Protein 4AQR (pdb70)

Sequence (343 aa):
QLTDDQISEFKEAFSLFDKDGDGCITTKELGTVMRSLGQNPTEAELQDMINEVDADGNGTIDFPEFLNLMARKMKDTDSEEELKEAFRVFDKDQNGFISAAELRHVMTNLGEKLTDEEVDEMIREADVDGDGQINYEEFVKVMMADQLTDDQISEFKEAFSLFDKDGDGCITTKELGTVMRSLGQNPTEAELQDMINEVDADGNGTIDFPEFLNLMARDSEEELKEAFRVFDKDQNGFISAAELRHVMTNLGEKLTDEEVDEMIREADVDGDGQINYEEFVKVMMASSIERLQQWRKAALVLNASRRFRYTLDLKKEQETREMRQKIRSHAHALLAANRFMDM

InterPro domains:
  IPR002048 EF-hand domain [PF13499] (12-73)
  IPR002048 EF-hand domain [PF13499] (83-147)
  IPR002048 EF-hand domain [PS50222] (8-43)
  IPR002048 EF-hand domain [PS50222] (44-79)
  IPR002048 EF-hand domain [PS50222] (81-116)
  IPR002048 EF-hand domain [PS50222] (117-149)
  IPR002048 EF-hand domain [SM00054] (12-40)
  IPR002048 EF-hand domain [SM00054] (48-76)
  IPR002048 EF-hand domain [SM00054] (85-113)
  IPR002048 EF-hand domain [SM00054] (121-149)
  IPR002048 EF-hand domain [cd00051] (12-74)
  IPR002048 EF-hand domain [cd00051] (85-147)
  IPR011992 EF-hand domain pair [SSF47473] (2-147)
  IPR018247 EF-Hand 1, calcium-binding site [PS00018] (21-33)
  IPR018247 EF-Hand 1, calcium-binding site [PS00018] (57-69)
  IPR018247 EF-Hand 1, calcium-binding site [PS00018] (94-106)
  IPR018247 EF-Hand 1, calcium-binding site [PS00018] (130-142)
  IPR050230 Calmodulin/Myosin light chain/Troponin C-like [PTHR23048] (2-148)

Radius of gyration: 29.11 Å; Cα contacts (8 Å, |Δi|>4): 348; chains: 3; bounding box: 54×54×87 Å

Nearest PDB structures (foldseek):
  4aqr-assembly1_A  TM=1.007E+00  e=4.081E-24  Arabidopsis thaliana
  6xyr-assembly1_A  TM=9.784E-01  e=1.075E-20  Homo sapiens
  3o78-assembly3_B  TM=9.355E-01  e=1.014E-20  Gallus gallus
  1vrk-assembly1_A  TM=8.628E-01  e=3.987E-21  synthetic construct
  1a29-assembly1_A  TM=7.377E-01  e=1.817E-20  Bos taurus

Secondary structure (DSSP, 8-state):
---HHHHHHHHHHHHHH-TT-SS-B-HHHHHHHHHHTT----HHHHHHHHHHH-TT-SSSB-HHHHHHHHH---SS--HHHHHHHHHHHHSTT-SS-B-HHHHHHHHHHTT----HHHHHHHHHHH-SSSSSSB-HHHHHHHHT-/----HHHHHHHHHHHHHH-TT-SS-B-HHHHHHHHHHTT----HHHHHHHHHHH-TTSSSSB-HHHHHHHHH---SHHHHHHHHHH-TT-SS-B-HHHHHHHHHHTT----HHHHHHHHHHH-SS-SSSB-HHHHHHHH--/-HHHHHHHHHHHHHHHHHHHHHHHHHHHHHHHHHHHHHHHHHHHHHHHHHHHHHHH-

Organism: Arabidopsis thaliana (NCBI:txid3702)

Structure (mmCIF, N/CA/C/O backbone):
data_4AQR
#
_entry.id   4AQR
#
_cell.length_a   71.251
_cell.length_b   71.251
_cell.length_c   163.279
_cell.angle_alpha   90.00
_cell.angle_beta   90.00
_cell.angle_gamma   90.00
#
_symmetry.space_group_name_H-M   'P 41 21 2'
#
loop_
_entity.id
_entity.type
_entity.pdbx_description
1 polymer CALMODULIN-7
2 polymer 'CALCIUM-TRANSPORTING ATPASE 8, PLASMA MEMBRANE-TYPE'
3 non-polymer 'CALCIUM ION'
4 water water
#
loop_
_atom_site.group_PDB
_atom_site.id
_atom_site.type_symbol
_atom_site.label_atom_id
_atom_site.label_alt_id
_atom_site.label_comp_id
_atom_site.label_asym_id
_atom_site.label_entity_id
_atom_site.label_seq_id
_atom_site.pdbx_PDB_ins_code
_atom_site.Cartn_x
_atom_site.Cartn_y
_atom_site.Cartn_z
_atom_site.occupancy
_atom_site.B_iso_or_equiv
_atom_site.auth_seq_id
_atom_site.auth_comp_id
_atom_site.auth_asym_id
_atom_site.auth_atom_id
_atom_site.pdbx_PDB_model_num
ATOM 1 N N . GLN A 1 4 ? 1.989 -4.429 -8.192 1.00 116.75 4 GLN A N 1
ATOM 2 C CA . GLN A 1 4 ? 1.384 -5.101 -9.338 1.00 121.34 4 GLN A CA 1
ATOM 3 C C . GLN A 1 4 ? 1.685 -4.375 -10.651 1.00 115.01 4 GLN A C 1
ATOM 4 O O . GLN A 1 4 ? 1.254 -3.240 -10.864 1.00 118.67 4 GLN A O 1
ATOM 10 N N . LEU A 1 5 ? 2.432 -5.046 -11.524 1.00 93.62 5 LEU A N 1
ATOM 11 C CA . LEU A 1 5 ? 2.747 -4.528 -12.850 1.00 85.86 5 LEU A CA 1
ATOM 12 C C . LEU A 1 5 ? 2.068 -5.414 -13.901 1.00 83.56 5 LEU A C 1
ATOM 13 O O . LEU A 1 5 ? 1.642 -6.530 -13.595 1.00 83.70 5 LEU A O 1
ATOM 18 N N . THR A 1 6 ? 1.962 -4.923 -15.133 1.00 78.55 6 THR A N 1
ATOM 19 C CA . THR A 1 6 ? 1.371 -5.710 -16.211 1.00 95.97 6 THR A CA 1
ATOM 20 C C . THR A 1 6 ? 2.124 -7.020 -16.400 1.00 99.15 6 THR A C 1
ATOM 21 O O . THR A 1 6 ? 3.346 -7.073 -16.246 1.00 101.18 6 THR A O 1
ATOM 25 N N . ASP A 1 7 ? 1.396 -8.080 -16.731 1.00 109.60 7 ASP A N 1
ATOM 26 C CA . ASP A 1 7 ? 2.027 -9.365 -16.993 1.00 110.77 7 ASP A CA 1
ATOM 27 C C . ASP A 1 7 ? 3.020 -9.254 -18.145 1.00 107.62 7 ASP A C 1
ATOM 28 O O . ASP A 1 7 ? 3.885 -10.117 -18.317 1.00 100.29 7 ASP A O 1
ATOM 33 N N . ASP A 1 8 ? 2.899 -8.178 -18.918 1.00 122.46 8 ASP A N 1
ATOM 34 C CA . ASP A 1 8 ? 3.840 -7.885 -19.992 1.00 116.33 8 ASP A CA 1
ATOM 35 C C . ASP A 1 8 ? 5.096 -7.195 -19.454 1.00 91.12 8 ASP A C 1
ATOM 36 O O . ASP A 1 8 ? 6.200 -7.422 -19.953 1.00 80.08 8 ASP A O 1
ATOM 41 N N . GLN A 1 9 ? 4.923 -6.340 -18.449 1.00 100.85 9 GLN A N 1
ATOM 42 C CA . GLN A 1 9 ? 6.062 -5.705 -17.802 1.00 95.90 9 GLN A CA 1
ATOM 43 C C . GLN A 1 9 ? 6.938 -6.766 -17.156 1.00 79.90 9 GLN A C 1
ATOM 44 O O . GLN A 1 9 ? 8.155 -6.776 -17.343 1.00 70.45 9 GLN A O 1
ATOM 50 N N . ILE A 1 10 ? 6.301 -7.645 -16.387 1.00 74.65 10 ILE A N 1
ATOM 51 C CA . ILE A 1 10 ? 6.976 -8.758 -15.737 1.00 68.48 10 ILE A CA 1
ATOM 52 C C . ILE A 1 10 ? 7.782 -9.559 -16.751 1.00 62.17 10 ILE A C 1
ATOM 53 O O . ILE A 1 10 ? 8.960 -9.817 -16.539 1.00 53.09 10 ILE A O 1
ATOM 58 N N . SER A 1 11 ? 7.155 -9.937 -17.859 1.00 67.84 11 SER A N 1
ATOM 59 C CA . SER A 1 11 ? 7.850 -10.688 -18.898 1.00 72.70 11 SER A CA 1
ATOM 60 C C . SER A 1 11 ? 9.096 -9.951 -19.409 1.00 64.90 11 SER A C 1
ATOM 61 O O . SER A 1 11 ? 10.127 -10.573 -19.694 1.00 53.91 11 SER A O 1
ATOM 64 N N . GLU A 1 12 ? 9.022 -8.642 -19.456 1.00 75.34 12 GLU A N 1
ATOM 65 C CA . GLU A 1 12 ? 10.137 -7.846 -19.929 1.00 76.23 12 GLU A CA 1
ATOM 66 C C . GLU A 1 12 ? 11.259 -7.773 -18.920 1.00 57.20 12 GLU A C 1
ATOM 67 O O . GLU A 1 12 ? 12.390 -7.816 -19.264 1.00 50.46 12 GLU A O 1
ATOM 73 N N . PHE A 1 13 ? 10.903 -7.674 -17.670 1.00 71.43 13 PHE A N 1
ATOM 74 C CA . PHE A 1 13 ? 11.888 -7.714 -16.606 1.00 57.27 13 PHE A CA 1
ATOM 75 C C . PHE A 1 13 ? 12.574 -9.071 -16.577 1.00 53.05 13 PHE A C 1
ATOM 76 O O . PHE A 1 13 ? 13.750 -9.143 -16.280 1.00 47.88 13 PHE A O 1
ATOM 84 N N . LYS A 1 14 ? 11.852 -10.147 -16.889 1.00 49.37 14 LYS A N 1
ATOM 85 C CA . LYS A 1 14 ? 12.480 -11.468 -16.902 1.00 52.44 14 LYS A CA 1
ATOM 86 C C . LYS A 1 14 ? 13.545 -11.549 -17.980 1.00 48.64 14 LYS A C 1
ATOM 87 O O . LYS A 1 14 ? 14.606 -12.133 -17.763 1.00 44.74 14 LYS A O 1
ATOM 93 N N . GLU A 1 15 ? 13.269 -10.959 -19.140 1.00 56.95 15 GLU A N 1
ATOM 94 C CA . GLU A 1 15 ? 14.246 -10.927 -20.228 1.00 60.31 15 GLU A CA 1
ATOM 95 C C . GLU A 1 15 ? 15.517 -10.204 -19.782 1.00 48.89 15 GLU A C 1
ATOM 96 O O . GLU A 1 15 ? 16.639 -10.691 -20.012 1.00 42.62 15 GLU A O 1
ATOM 102 N N . ALA A 1 16 ? 15.361 -9.048 -19.143 1.00 64.76 16 ALA A N 1
ATOM 103 C CA . ALA A 1 16 ? 16.523 -8.292 -18.679 1.00 56.60 16 ALA A CA 1
ATOM 104 C C . ALA A 1 16 ? 17.299 -9.055 -17.606 1.00 44.43 16 ALA A C 1
ATOM 105 O O . ALA A 1 16 ? 18.539 -9.146 -17.667 1.00 40.45 16 ALA A O 1
ATOM 107 N N . PHE A 1 17 ? 16.569 -9.594 -16.632 1.00 53.39 17 PHE A N 1
ATOM 108 C CA . PHE A 1 17 ? 17.152 -10.476 -15.606 1.00 46.24 17 PHE A CA 1
ATOM 109 C C . PHE A 1 17 ? 17.946 -11.624 -16.215 1.00 44.66 17 PHE A C 1
ATOM 110 O O . PHE A 1 17 ? 19.059 -11.894 -15.793 1.00 39.19 17 PHE A O 1
ATOM 118 N N . SER A 1 18 ? 17.374 -12.302 -17.204 1.00 48.08 18 SER A N 1
ATOM 119 C CA . SER A 1 18 ? 18.037 -13.434 -17.850 1.00 48.56 18 SER A CA 1
ATOM 120 C C . SER A 1 18 ? 19.361 -13.037 -18.507 1.00 48.25 18 SER A C 1
ATOM 121 O O . SER A 1 18 ? 20.290 -13.853 -18.574 1.00 47.10 18 SER A O 1
ATOM 124 N N . LEU A 1 19 ? 19.474 -11.780 -18.930 1.00 54.34 19 LEU A N 1
ATOM 125 C CA . LEU A 1 19 ? 20.723 -11.279 -19.494 1.00 54.07 19 LEU A CA 1
ATOM 126 C C . LEU A 1 19 ? 21.876 -11.181 -18.484 1.00 46.29 19 LEU A C 1
ATOM 127 O O . LEU A 1 19 ? 23.034 -11.438 -18.849 1.00 48.65 19 LEU A O 1
ATOM 132 N N . PHE A 1 20 ? 21.566 -10.763 -17.257 1.00 57.09 20 PHE A N 1
ATOM 133 C CA . PHE A 1 20 ? 22.534 -10.738 -16.161 1.00 49.51 20 PHE A CA 1
ATOM 134 C C . PHE A 1 20 ? 22.863 -12.171 -15.743 1.00 49.49 20 PHE A C 1
ATOM 135 O O . PHE A 1 20 ? 24.010 -12.495 -15.490 1.00 46.30 20 PHE A O 1
ATOM 143 N N . ASP A 1 21 ? 21.847 -13.028 -15.686 1.00 46.68 21 ASP A N 1
ATOM 144 C CA . ASP A 1 21 ? 21.982 -14.391 -15.158 1.00 44.53 21 ASP A CA 1
ATOM 145 C C . ASP A 1 21 ? 22.396 -15.375 -16.244 1.00 56.98 21 ASP A C 1
ATOM 146 O O . ASP A 1 21 ? 21.610 -16.228 -16.676 1.00 52.76 21 ASP A O 1
ATOM 151 N N . LYS A 1 22 ? 23.646 -15.275 -16.679 1.00 54.01 22 LYS A N 1
ATOM 152 C CA . LYS A 1 22 ? 24.060 -15.968 -17.889 1.00 54.67 22 LYS A CA 1
ATOM 153 C C . LYS A 1 22 ? 24.099 -17.486 -17.757 1.00 58.51 22 LYS A C 1
ATOM 154 O O . LYS A 1 22 ? 23.896 -18.184 -18.739 1.00 62.71 22 LYS A O 1
ATOM 160 N N . ASP A 1 23 ? 24.314 -18.010 -16.550 1.00 49.29 23 ASP A N 1
ATOM 161 C CA . ASP A 1 23 ? 24.305 -19.467 -16.403 1.00 47.41 23 ASP A CA 1
ATOM 162 C C . ASP A 1 23 ? 22.920 -20.041 -16.118 1.00 44.99 23 ASP A C 1
ATOM 163 O O . ASP A 1 23 ? 22.765 -21.255 -15.945 1.00 51.76 23 ASP A O 1
ATOM 168 N N . GLY A 1 24 ? 21.925 -19.167 -16.061 1.00 54.48 24 GLY A N 1
ATOM 169 C CA . GLY A 1 24 ? 20.546 -19.609 -15.968 1.00 46.10 24 GLY A CA 1
ATOM 170 C C . GLY A 1 24 ? 20.090 -20.256 -14.665 1.00 49.37 24 GLY A C 1
ATOM 171 O O . GLY A 1 24 ? 19.047 -20.906 -14.661 1.00 50.87 24 GLY A O 1
ATOM 172 N N . ASP A 1 25 ? 20.810 -20.071 -13.559 1.00 53.83 25 ASP A N 1
ATOM 173 C CA . ASP A 1 25 ? 20.383 -20.724 -12.321 1.00 54.44 25 ASP A CA 1
ATOM 174 C C . ASP A 1 25 ? 19.346 -19.938 -11.507 1.00 48.99 25 ASP A C 1
ATOM 175 O O . ASP A 1 25 ? 18.917 -20.381 -10.435 1.00 49.16 25 ASP A O 1
ATOM 180 N N . GLY A 1 26 ? 18.948 -18.781 -12.021 1.00 51.13 26 GLY A N 1
ATOM 181 C CA . GLY A 1 26 ? 18.000 -17.938 -11.328 1.00 50.27 26 GLY A CA 1
ATOM 182 C C . GLY A 1 26 ? 18.597 -16.987 -10.313 1.00 54.24 26 GLY A C 1
ATOM 183 O O . GLY A 1 26 ? 17.849 -16.323 -9.588 1.00 46.68 26 GLY A O 1
ATOM 184 N N . CYS A 1 27 ? 19.928 -16.908 -10.274 1.00 46.70 27 CYS A N 1
ATOM 185 C CA . CYS A 1 27 ? 20.657 -16.063 -9.312 1.00 50.00 27 CYS A CA 1
ATOM 186 C C . CYS A 1 27 ? 21.778 -15.270 -9.988 1.00 50.20 27 CYS A C 1
ATOM 187 O O . CYS A 1 27 ? 22.633 -15.840 -10.636 1.00 57.53 27 CYS A O 1
ATOM 190 N N . ILE A 1 28 ? 21.782 -13.956 -9.810 1.00 41.45 28 ILE A N 1
ATOM 191 C CA . ILE A 1 28 ? 22.866 -13.120 -10.311 1.00 42.67 28 ILE A CA 1
ATOM 192 C C . ILE A 1 28 ? 23.957 -12.998 -9.256 1.00 53.92 28 ILE A C 1
ATOM 193 O O . ILE A 1 28 ? 23.707 -12.560 -8.137 1.00 50.44 28 ILE A O 1
ATOM 198 N N . THR A 1 29 ? 25.170 -13.372 -9.630 1.00 44.20 29 THR A N 1
ATOM 199 C CA . THR A 1 29 ? 26.334 -13.293 -8.735 1.00 52.41 29 THR A CA 1
ATOM 200 C C . THR A 1 29 ? 27.122 -12.012 -8.985 1.00 55.00 29 THR A C 1
ATOM 201 O O . THR A 1 29 ? 26.867 -11.326 -9.949 1.00 45.53 29 THR A O 1
ATOM 205 N N . THR A 1 30 ? 28.094 -11.697 -8.128 1.00 47.22 30 THR A N 1
ATOM 206 C CA . THR A 1 30 ? 28.995 -10.563 -8.374 1.00 47.89 30 THR A CA 1
ATOM 207 C C . THR A 1 30 ? 29.764 -10.715 -9.691 1.00 47.14 30 THR A C 1
ATOM 208 O O . THR A 1 30 ? 30.007 -9.739 -10.402 1.00 45.49 30 THR A O 1
ATOM 212 N N . LYS A 1 31 ? 30.169 -11.936 -10.008 1.00 53.70 31 LYS A N 1
ATOM 213 C CA . LYS A 1 31 ? 30.813 -12.207 -11.291 1.00 55.99 31 LYS A CA 1
ATOM 214 C C . LYS A 1 31 ? 29.920 -11.893 -12.512 1.00 45.61 31 LYS A C 1
ATOM 215 O O . LYS A 1 31 ? 30.375 -11.278 -13.478 1.00 47.30 31 LYS A O 1
ATOM 221 N N . GLU A 1 32 ? 28.660 -12.315 -12.485 1.00 46.54 32 GLU A N 1
ATOM 222 C CA . GLU A 1 32 ? 27.757 -12.011 -13.588 1.00 44.74 32 GLU A CA 1
ATOM 223 C C . GLU A 1 32 ? 27.497 -10.515 -13.705 1.00 45.45 32 GLU A C 1
ATOM 224 O O . GLU A 1 32 ? 27.444 -9.976 -14.796 1.00 41.85 32 GLU A O 1
ATOM 230 N N . LEU A 1 33 ? 27.347 -9.831 -12.575 1.00 41.96 33 LEU A N 1
ATOM 231 C CA . LEU A 1 33 ? 27.134 -8.388 -12.614 1.00 47.45 33 LEU A CA 1
ATOM 232 C C . LEU A 1 33 ? 28.349 -7.674 -13.202 1.00 42.44 33 LEU A C 1
ATOM 233 O O . LEU A 1 33 ? 28.202 -6.808 -14.062 1.00 44.26 33 LEU A O 1
ATOM 238 N N . GLY A 1 34 ? 29.537 -8.018 -12.709 1.00 47.48 34 GLY A N 1
ATOM 239 C CA . GLY A 1 34 ? 30.789 -7.538 -13.276 1.00 47.02 34 GLY A CA 1
ATOM 240 C C . GLY A 1 34 ? 30.915 -7.732 -14.791 1.00 39.18 34 GLY A C 1
ATOM 241 O O . GLY A 1 34 ? 31.334 -6.834 -15.495 1.00 46.28 34 GLY A O 1
ATOM 242 N N . THR A 1 35 ? 30.589 -8.914 -15.284 1.00 49.56 35 THR A N 1
ATOM 243 C CA . THR A 1 35 ? 30.690 -9.167 -16.717 1.00 48.65 35 THR A CA 1
ATOM 244 C C . THR A 1 35 ? 29.803 -8.214 -17.517 1.00 45.16 35 THR A C 1
ATOM 245 O O . THR A 1 35 ? 30.205 -7.687 -18.561 1.00 44.14 35 THR A O 1
ATOM 249 N N . VAL A 1 36 ? 28.582 -8.001 -17.051 1.00 41.81 36 VAL A N 1
ATOM 250 C CA . VAL A 1 36 ? 27.671 -7.123 -17.780 1.00 40.05 36 VAL A CA 1
ATOM 251 C C . VAL A 1 36 ? 28.127 -5.672 -17.723 1.00 49.47 36 VAL A C 1
ATOM 252 O O . VAL A 1 36 ? 28.109 -4.972 -18.721 1.00 43.14 36 VAL A O 1
ATOM 256 N N . MET A 1 37 ? 28.546 -5.213 -16.553 1.00 41.70 37 MET A N 1
ATOM 257 C CA . MET A 1 37 ? 28.978 -3.827 -16.438 1.00 40.50 37 MET A CA 1
ATOM 258 C C . MET A 1 37 ? 30.256 -3.521 -17.215 1.00 44.15 37 MET A C 1
ATOM 259 O O . MET A 1 37 ? 30.423 -2.418 -17.736 1.00 42.79 37 MET A O 1
ATOM 264 N N . ARG A 1 38 ? 31.178 -4.475 -17.260 1.00 44.41 38 ARG A N 1
ATOM 265 C CA . ARG A 1 38 ? 32.434 -4.217 -17.929 1.00 42.66 38 ARG A CA 1
ATOM 266 C C . ARG A 1 38 ? 32.202 -4.075 -19.434 1.00 46.94 38 ARG A C 1
ATOM 267 O O . ARG A 1 38 ? 32.780 -3.203 -20.092 1.00 44.21 38 ARG A O 1
ATOM 275 N N . SER A 1 39 ? 31.353 -4.934 -19.978 1.00 47.60 39 SER A N 1
ATOM 276 C CA . SER A 1 39 ? 31.086 -4.902 -21.410 1.00 44.78 39 SER A CA 1
ATOM 277 C C . SER A 1 39 ? 30.430 -3.575 -21.804 1.00 44.91 39 SER A C 1
ATOM 278 O O . SER A 1 39 ? 30.609 -3.079 -22.925 1.00 47.10 39 SER A O 1
ATOM 281 N N . LEU A 1 40 ? 29.654 -3.025 -20.885 1.00 39.27 40 LEU A N 1
ATOM 282 C CA . LEU A 1 40 ? 29.028 -1.715 -21.038 1.00 43.38 40 LEU A CA 1
ATOM 283 C C . LEU A 1 40 ? 29.944 -0.510 -20.765 1.00 50.06 40 LEU A C 1
ATOM 284 O O . LEU A 1 40 ? 29.495 0.635 -20.809 1.00 49.40 40 LEU A O 1
ATOM 289 N N . GLY A 1 41 ? 31.213 -0.759 -20.471 1.00 42.59 41 GLY A N 1
ATOM 290 C CA . GLY A 1 41 ? 32.161 0.342 -20.283 1.00 45.53 41 GLY A CA 1
ATOM 291 C C . GLY A 1 41 ? 32.250 0.877 -18.866 1.00 53.78 41 GLY A C 1
ATOM 292 O O . GLY A 1 41 ? 32.638 2.018 -18.630 1.00 55.55 41 GLY A O 1
ATOM 293 N N . GLN A 1 42 ? 31.895 0.044 -17.905 1.00 50.92 42 GLN A N 1
ATOM 294 C CA . GLN A 1 42 ? 32.107 0.393 -16.499 1.00 58.21 42 GLN A CA 1
ATOM 295 C C . GLN A 1 42 ? 33.247 -0.475 -15.983 1.00 61.67 42 GLN A C 1
ATOM 296 O O . GLN A 1 42 ? 33.678 -1.400 -16.657 1.00 63.33 42 GLN A O 1
ATOM 302 N N . ASN A 1 43 ? 33.769 -0.175 -14.807 1.00 47.68 43 ASN A N 1
ATOM 303 C CA . ASN A 1 43 ? 34.850 -1.003 -14.265 1.00 49.03 43 ASN A CA 1
ATOM 304 C C . ASN A 1 43 ? 34.903 -1.002 -12.736 1.00 62.23 43 ASN A C 1
ATOM 305 O O . ASN A 1 43 ? 35.881 -0.553 -12.141 1.00 56.89 43 ASN A O 1
ATOM 310 N N . PRO A 1 44 ? 33.849 -1.528 -12.094 1.00 55.09 44 PRO A N 1
ATOM 311 C CA . PRO A 1 44 ? 33.825 -1.568 -10.629 1.00 61.71 44 PRO A CA 1
ATOM 312 C C . PRO A 1 44 ? 34.867 -2.547 -10.100 1.00 64.15 44 PRO A C 1
ATOM 313 O O . PRO A 1 44 ? 35.169 -3.541 -10.763 1.00 56.99 44 PRO A O 1
ATOM 317 N N . THR A 1 45 ? 35.405 -2.257 -8.920 1.00 62.26 45 THR A N 1
ATOM 318 C CA . THR A 1 45 ? 36.271 -3.187 -8.217 1.00 62.02 45 THR A CA 1
ATOM 319 C C . THR A 1 45 ? 35.430 -4.346 -7.715 1.00 58.81 45 THR A C 1
ATOM 320 O O . THR A 1 45 ? 34.202 -4.237 -7.601 1.00 51.02 45 THR A O 1
ATOM 324 N N . GLU A 1 46 ? 36.088 -5.445 -7.366 1.00 61.65 46 GLU A N 1
ATOM 325 C CA . GLU A 1 46 ? 35.370 -6.563 -6.768 1.00 70.62 46 GLU A CA 1
ATOM 326 C C . GLU A 1 46 ? 34.620 -6.128 -5.508 1.00 72.88 46 GLU A C 1
ATOM 327 O O . GLU A 1 46 ? 33.496 -6.562 -5.268 1.00 69.54 46 GLU A O 1
ATOM 333 N N . ALA A 1 47 ? 35.235 -5.247 -4.728 1.00 61.13 47 ALA A N 1
ATOM 334 C CA . ALA A 1 47 ? 34.633 -4.759 -3.490 1.00 69.42 47 ALA A CA 1
ATOM 335 C C . ALA A 1 47 ? 33.322 -4.045 -3.798 1.00 62.13 47 ALA A C 1
ATOM 336 O O . ALA A 1 47 ? 32.317 -4.274 -3.132 1.00 61.21 47 ALA A O 1
ATOM 338 N N . GLU A 1 48 ? 33.347 -3.185 -4.816 1.00 74.78 48 GLU A N 1
ATOM 339 C CA . GLU A 1 48 ? 32.166 -2.445 -5.238 1.00 65.41 48 GLU A CA 1
ATOM 340 C C . GLU A 1 48 ? 31.096 -3.371 -5.812 1.00 52.77 48 GLU A C 1
ATOM 341 O O . GLU A 1 48 ? 29.908 -3.162 -5.564 1.00 49.67 48 GLU A O 1
ATOM 347 N N . LEU A 1 49 ? 31.490 -4.365 -6.618 1.00 50.71 49 LEU A N 1
ATOM 348 C CA . LEU A 1 49 ? 30.509 -5.343 -7.075 1.00 48.54 49 LEU A CA 1
ATOM 349 C C . LEU A 1 49 ? 29.798 -6.036 -5.921 1.00 52.10 49 LEU A C 1
ATOM 350 O O . LEU A 1 49 ? 28.581 -6.157 -5.931 1.00 52.94 49 LEU A O 1
ATOM 355 N N . GLN A 1 50 ? 30.573 -6.527 -4.967 1.00 47.54 50 GLN A N 1
ATOM 356 C CA . GLN A 1 50 ? 30.009 -7.125 -3.744 1.00 53.46 50 GLN A CA 1
ATOM 357 C C . GLN A 1 50 ? 29.057 -6.163 -3.021 1.00 54.67 50 GLN A C 1
ATOM 358 O O . GLN A 1 50 ? 27.958 -6.567 -2.605 1.00 58.62 50 GLN A O 1
ATOM 364 N N . ASP A 1 51 ? 29.461 -4.902 -2.864 1.00 63.17 51 ASP A N 1
ATOM 365 C CA . ASP A 1 51 ? 28.584 -3.912 -2.230 1.00 67.19 51 ASP A CA 1
ATOM 366 C C . ASP A 1 51 ? 27.241 -3.723 -2.957 1.00 56.97 51 ASP A C 1
ATOM 367 O O . ASP A 1 51 ? 26.191 -3.615 -2.321 1.00 52.44 51 ASP A O 1
ATOM 372 N N . MET A 1 52 ? 27.272 -3.668 -4.288 1.00 55.54 52 MET A N 1
ATOM 373 C CA . MET A 1 52 ? 26.044 -3.513 -5.049 1.00 42.26 52 MET A CA 1
ATOM 374 C C . MET A 1 52 ? 25.157 -4.755 -4.941 1.00 45.40 52 MET A C 1
ATOM 375 O O . MET A 1 52 ? 23.930 -4.649 -4.860 1.00 48.45 52 MET A O 1
ATOM 380 N N . ILE A 1 53 ? 25.770 -5.938 -4.957 1.00 45.51 53 ILE A N 1
ATOM 381 C CA . ILE A 1 53 ? 24.985 -7.160 -4.767 1.00 43.39 53 ILE A CA 1
ATOM 382 C C . ILE A 1 53 ? 24.354 -7.081 -3.377 1.00 54.69 53 ILE A C 1
ATOM 383 O O . ILE A 1 53 ? 23.158 -7.324 -3.196 1.00 55.34 53 ILE A O 1
ATOM 388 N N . ASN A 1 54 ? 25.174 -6.709 -2.402 1.00 47.81 54 ASN A N 1
ATOM 389 C CA . ASN A 1 54 ? 24.732 -6.647 -1.009 1.00 55.78 54 ASN A CA 1
ATOM 390 C C . ASN A 1 54 ? 23.537 -5.719 -0.804 1.00 59.59 54 ASN A C 1
ATOM 391 O O . ASN A 1 54 ? 22.623 -6.028 -0.043 1.00 63.13 54 ASN A O 1
ATOM 396 N N . GLU A 1 55 ? 23.543 -4.569 -1.465 1.00 55.19 55 GLU A N 1
ATOM 397 C CA . GLU A 1 55 ? 22.466 -3.607 -1.246 1.00 57.54 55 GLU A CA 1
ATOM 398 C C . GLU A 1 55 ? 21.148 -4.099 -1.829 1.00 57.23 55 GLU A C 1
ATOM 399 O O . GLU A 1 55 ? 20.077 -3.663 -1.402 1.00 57.54 55 GLU A O 1
ATOM 405 N N . VAL A 1 56 ? 21.227 -5.005 -2.800 1.00 53.11 56 VAL A N 1
ATOM 406 C CA . VAL A 1 56 ? 20.032 -5.464 -3.499 1.00 47.78 56 VAL A CA 1
ATOM 407 C C . VAL A 1 56 ? 19.595 -6.844 -3.002 1.00 50.97 56 VAL A C 1
ATOM 408 O O . VAL A 1 56 ? 18.465 -7.256 -3.227 1.00 51.73 56 VAL A O 1
ATOM 412 N N . ASP A 1 57 ? 20.491 -7.539 -2.305 1.00 48.73 57 ASP A N 1
ATOM 413 C CA . ASP A 1 57 ? 20.255 -8.906 -1.836 1.00 50.27 57 ASP A CA 1
ATOM 414 C C . ASP A 1 57 ? 19.452 -8.955 -0.534 1.00 65.46 57 ASP A C 1
ATOM 415 O O . ASP A 1 57 ? 20.013 -9.112 0.540 1.00 77.54 57 ASP A O 1
ATOM 420 N N . ALA A 1 58 ? 18.133 -8.856 -0.656 1.00 54.30 58 ALA A N 1
ATOM 421 C CA . ALA A 1 58 ? 17.242 -8.699 0.488 1.00 63.98 58 ALA A CA 1
ATOM 422 C C . ALA A 1 58 ? 17.330 -9.824 1.508 1.00 77.08 58 ALA A C 1
ATOM 423 O O . ALA A 1 58 ? 17.313 -9.567 2.705 1.00 87.48 58 ALA A O 1
ATOM 425 N N . ASP A 1 59 ? 17.410 -11.068 1.046 1.00 58.70 59 ASP A N 1
ATOM 426 C CA . ASP A 1 59 ? 17.427 -12.175 1.993 1.00 70.07 59 ASP A CA 1
ATOM 427 C C . ASP A 1 59 ? 18.841 -12.531 2.429 1.00 71.00 59 ASP A C 1
ATOM 428 O O . ASP A 1 59 ? 19.049 -13.458 3.200 1.00 74.21 59 ASP A O 1
ATOM 433 N N . GLY A 1 60 ? 19.811 -11.779 1.924 1.00 61.27 60 GLY A N 1
ATOM 434 C CA . GLY A 1 60 ? 21.198 -11.926 2.335 1.00 61.33 60 GLY A CA 1
ATOM 435 C C . GLY A 1 60 ? 21.872 -13.231 1.931 1.00 63.79 60 GLY A C 1
ATOM 436 O O . GLY A 1 60 ? 22.912 -13.592 2.490 1.00 70.87 60 GLY A O 1
ATOM 437 N N . ASN A 1 61 ? 21.298 -13.944 0.965 1.00 72.81 61 ASN A N 1
ATOM 438 C CA . ASN A 1 61 ? 21.828 -15.259 0.605 1.00 70.36 61 ASN A CA 1
ATOM 439 C C . ASN A 1 61 ? 22.993 -15.210 -0.389 1.00 70.29 61 ASN A C 1
ATOM 440 O O . ASN A 1 61 ? 23.455 -16.253 -0.846 1.00 67.37 61 ASN A O 1
ATOM 445 N N . GLY A 1 62 ? 23.454 -14.011 -0.733 1.00 78.01 62 GLY A N 1
ATOM 446 C CA . GLY A 1 62 ? 24.646 -13.867 -1.550 1.00 64.95 62 GLY A CA 1
ATOM 447 C C . GLY A 1 62 ? 24.446 -13.563 -3.042 1.00 58.90 62 GLY A C 1
ATOM 448 O O . GLY A 1 62 ? 25.406 -13.174 -3.719 1.00 52.64 62 GLY A O 1
ATOM 449 N N . THR A 1 63 ? 23.227 -13.762 -3.550 1.00 63.60 63 THR A N 1
ATOM 450 C CA . THR A 1 63 ? 22.929 -13.583 -4.961 1.00 51.38 63 THR A CA 1
ATOM 451 C C . THR A 1 63 ? 21.546 -12.967 -5.111 1.00 55.55 63 THR A C 1
ATOM 452 O O . THR A 1 63 ? 20.715 -13.064 -4.205 1.00 56.70 63 THR A O 1
ATOM 456 N N . ILE A 1 64 ? 21.314 -12.352 -6.258 1.00 59.46 64 ILE A N 1
ATOM 457 C CA . ILE A 1 64 ? 20.083 -11.632 -6.528 1.00 46.49 64 ILE A CA 1
ATOM 458 C C . ILE A 1 64 ? 19.156 -12.517 -7.339 1.00 57.48 64 ILE A C 1
ATOM 459 O O . ILE A 1 64 ? 19.502 -12.935 -8.468 1.00 42.78 64 ILE A O 1
ATOM 464 N N . ASP A 1 65 ? 17.995 -12.823 -6.767 1.00 56.47 65 ASP A N 1
ATOM 465 C CA . ASP A 1 65 ? 17.002 -13.616 -7.477 1.00 50.72 65 ASP A CA 1
ATOM 466 C C . ASP A 1 65 ? 16.004 -12.710 -8.203 1.00 40.82 65 ASP A C 1
ATOM 467 O O . ASP A 1 65 ? 16.117 -11.471 -8.154 1.00 43.34 65 ASP A O 1
ATOM 472 N N . PHE A 1 66 ? 15.043 -13.299 -8.914 1.00 56.93 66 PHE A N 1
ATOM 473 C CA . PHE A 1 66 ? 14.163 -12.462 -9.722 1.00 43.15 66 PHE A CA 1
ATOM 474 C C . PHE A 1 66 ? 13.317 -11.483 -8.888 1.00 53.54 66 PHE A C 1
ATOM 475 O O . PHE A 1 66 ? 13.173 -10.325 -9.256 1.00 52.50 66 PHE A O 1
ATOM 483 N N . PRO A 1 67 ? 12.750 -11.944 -7.767 1.00 53.32 67 PRO A N 1
ATOM 484 C CA . PRO A 1 67 ? 12.007 -10.995 -6.916 1.00 53.19 67 PRO A CA 1
ATOM 485 C C . PRO A 1 67 ? 12.822 -9.781 -6.437 1.00 45.04 67 PRO A C 1
ATOM 486 O O . PRO A 1 67 ? 12.293 -8.671 -6.382 1.00 47.00 67 PRO A O 1
ATOM 490 N N . GLU A 1 68 ? 14.075 -10.007 -6.060 1.00 45.22 68 GLU A N 1
ATOM 491 C CA . GLU A 1 68 ? 14.980 -8.939 -5.622 1.00 50.21 68 GLU A CA 1
ATOM 492 C C . GLU A 1 68 ? 15.319 -7.984 -6.757 1.00 51.75 68 GLU A C 1
ATOM 493 O O . GLU A 1 68 ? 15.421 -6.765 -6.561 1.00 46.01 68 GLU A O 1
ATOM 499 N N . PHE A 1 69 ? 15.505 -8.549 -7.946 1.00 56.31 69 PHE A N 1
ATOM 500 C CA . PHE A 1 69 ? 15.785 -7.760 -9.138 1.00 40.67 69 PHE A CA 1
ATOM 501 C C . PHE A 1 69 ? 14.576 -6.902 -9.445 1.00 41.41 69 PHE A C 1
ATOM 502 O O . PHE A 1 69 ? 14.697 -5.709 -9.695 1.00 46.64 69 PHE A O 1
ATOM 510 N N . LEU A 1 70 ? 13.401 -7.524 -9.400 1.00 47.00 70 LEU A N 1
ATOM 511 C CA . LEU A 1 70 ? 12.145 -6.807 -9.615 1.00 51.06 70 LEU A CA 1
ATOM 512 C C . LEU A 1 70 ? 11.992 -5.634 -8.657 1.00 58.57 70 LEU A C 1
ATOM 513 O O . LEU A 1 70 ? 11.599 -4.547 -9.050 1.00 56.50 70 LEU A O 1
ATOM 518 N N . ASN A 1 71 ? 12.291 -5.862 -7.386 1.00 47.09 71 ASN A N 1
ATOM 519 C CA . ASN A 1 71 ? 12.200 -4.798 -6.400 1.00 59.54 71 ASN A CA 1
ATOM 520 C C . ASN A 1 71 ? 13.137 -3.641 -6.736 1.00 55.89 71 ASN A C 1
ATOM 521 O O . ASN A 1 71 ? 12.787 -2.467 -6.566 1.00 56.37 71 ASN A O 1
ATOM 526 N N . LEU A 1 72 ? 14.341 -3.974 -7.196 1.00 51.17 72 LEU A N 1
ATOM 527 C CA . LEU A 1 72 ? 15.321 -2.966 -7.584 1.00 50.57 72 LEU A CA 1
ATOM 528 C C . LEU A 1 72 ? 14.796 -2.126 -8.748 1.00 57.69 72 LEU A C 1
ATOM 529 O O . LEU A 1 72 ? 14.945 -0.895 -8.761 1.00 49.16 72 LEU A O 1
ATOM 534 N N . MET A 1 73 ? 14.195 -2.795 -9.728 1.00 59.80 73 MET A N 1
ATOM 535 C CA . MET A 1 73 ? 13.753 -2.118 -10.946 1.00 55.96 73 MET A CA 1
ATOM 536 C C . MET A 1 73 ? 12.468 -1.335 -10.713 1.00 64.33 73 MET A C 1
ATOM 537 O O . MET A 1 73 ? 12.153 -0.418 -11.467 1.00 58.40 73 MET A O 1
ATOM 542 N N . ALA A 1 74 ? 11.746 -1.676 -9.650 1.00 63.48 74 ALA A N 1
ATOM 543 C CA . ALA A 1 74 ? 10.488 -0.999 -9.326 1.00 70.62 74 ALA A CA 1
ATOM 544 C C . ALA A 1 74 ? 10.626 0.205 -8.386 1.00 78.51 74 ALA A C 1
ATOM 545 O O . ALA A 1 74 ? 9.719 1.034 -8.312 1.00 90.00 74 ALA A O 1
ATOM 547 N N . ARG A 1 75 ? 11.748 0.311 -7.672 1.00 106.31 75 ARG A N 1
ATOM 548 C CA . ARG A 1 75 ? 11.954 1.418 -6.724 1.00 111.11 75 ARG A CA 1
ATOM 549 C C . ARG A 1 75 ? 11.829 2.795 -7.383 1.00 114.44 75 ARG A C 1
ATOM 550 O O . ARG A 1 75 ? 11.749 2.908 -8.609 1.00 113.34 75 ARG A O 1
ATOM 558 N N . LYS A 1 76 ? 11.836 3.841 -6.562 1.00 119.76 76 LYS A N 1
ATOM 559 C CA . LYS A 1 76 ? 11.533 5.187 -7.041 1.00 131.86 76 LYS A CA 1
ATOM 560 C C . LYS A 1 76 ? 12.753 6.061 -7.356 1.00 135.37 76 LYS A C 1
ATOM 561 O O . LYS A 1 76 ? 12.708 6.873 -8.279 1.00 141.08 76 LYS A O 1
ATOM 567 N N . MET A 1 77 ? 13.832 5.901 -6.595 1.00 150.90 77 MET A N 1
ATOM 568 C CA . MET A 1 77 ? 14.999 6.776 -6.724 1.00 156.75 77 MET A CA 1
ATOM 569 C C . MET A 1 77 ? 14.617 8.242 -6.503 1.00 164.60 77 MET A C 1
ATOM 570 O O . MET A 1 77 ? 13.471 8.550 -6.173 1.00 166.73 77 MET A O 1
ATOM 575 N N . LYS A 1 78 ? 15.577 9.145 -6.688 1.00 131.57 78 LYS A N 1
ATOM 576 C CA . LYS A 1 78 ? 15.319 10.572 -6.513 1.00 139.27 78 LYS A CA 1
ATOM 577 C C . LYS A 1 78 ? 15.588 11.367 -7.789 1.00 152.62 78 LYS A C 1
ATOM 578 O O . LYS A 1 78 ? 14.750 12.159 -8.221 1.00 157.58 78 LYS A O 1
ATOM 584 N N . ASP A 1 79 ? 16.752 11.148 -8.392 1.00 175.27 79 ASP A N 1
ATOM 585 C CA . ASP A 1 79 ? 17.086 11.786 -9.662 1.00 181.63 79 ASP A CA 1
ATOM 586 C C . ASP A 1 79 ? 16.215 11.214 -10.775 1.00 184.52 79 ASP A C 1
ATOM 587 O O . ASP A 1 79 ? 16.456 11.463 -11.958 1.00 189.54 79 ASP A O 1
ATOM 592 N N . THR A 1 80 ? 15.198 10.450 -10.389 1.00 138.09 80 THR A N 1
ATOM 593 C CA . THR A 1 80 ? 14.437 9.654 -11.346 1.00 131.04 80 THR A CA 1
ATOM 594 C C . THR A 1 80 ? 13.079 10.236 -11.717 1.00 132.11 80 THR A C 1
ATOM 595 O O . THR A 1 80 ? 12.037 9.742 -11.288 1.00 132.60 80 THR A O 1
ATOM 599 N N . ASP A 1 81 ? 13.102 11.298 -12.514 1.00 163.53 81 ASP A N 1
ATOM 600 C CA . ASP A 1 81 ? 11.912 11.723 -13.225 1.00 161.00 81 ASP A CA 1
ATOM 601 C C . ASP A 1 81 ? 11.806 10.778 -14.410 1.00 158.70 81 ASP A C 1
ATOM 602 O O . ASP A 1 81 ? 12.550 10.916 -15.377 1.00 167.40 81 ASP A O 1
ATOM 607 N N . SER A 1 82 ? 10.898 9.810 -14.322 1.00 105.61 82 SER A N 1
ATOM 608 C CA . SER A 1 82 ? 10.780 8.741 -15.321 1.00 103.82 82 SER A CA 1
ATOM 609 C C . SER A 1 82 ? 11.324 9.113 -16.709 1.00 98.09 82 SER A C 1
ATOM 610 O O . SER A 1 82 ? 11.942 8.282 -17.389 1.00 92.66 82 SER A O 1
ATOM 613 N N . GLU A 1 83 ? 11.094 10.360 -17.119 1.00 97.17 83 GLU A N 1
ATOM 614 C CA . GLU A 1 83 ? 11.628 10.861 -18.382 1.00 98.44 83 GLU A CA 1
ATOM 615 C C . GLU A 1 83 ? 13.151 10.988 -18.322 1.00 82.89 83 GLU A C 1
ATOM 616 O O . GLU A 1 83 ? 13.835 10.829 -19.334 1.00 69.20 83 GLU A O 1
ATOM 622 N N . GLU A 1 84 ? 13.681 11.280 -17.138 1.00 87.32 84 GLU A N 1
ATOM 623 C CA . GLU A 1 84 ? 15.126 11.400 -16.966 1.00 88.75 84 GLU A CA 1
ATOM 624 C C . GLU A 1 84 ? 15.845 10.068 -17.225 1.00 63.71 84 GLU A C 1
ATOM 625 O O . GLU A 1 84 ? 16.957 10.039 -17.762 1.00 55.82 84 GLU A O 1
ATOM 631 N N . GLU A 1 85 ? 15.205 8.965 -16.855 1.00 71.34 85 GLU A N 1
ATOM 632 C CA . GLU A 1 85 ? 15.773 7.648 -17.097 1.00 62.41 85 GLU A CA 1
ATOM 633 C C . GLU A 1 85 ? 15.766 7.335 -18.588 1.00 49.44 85 GLU A C 1
ATOM 634 O O . GLU A 1 85 ? 16.706 6.727 -19.105 1.00 47.82 85 GLU A O 1
ATOM 640 N N . LEU A 1 86 ? 14.706 7.753 -19.268 1.00 59.77 86 LEU A N 1
ATOM 641 C CA . LEU A 1 86 ? 14.609 7.615 -20.722 1.00 58.61 86 LEU A CA 1
ATOM 642 C C . LEU A 1 86 ? 15.672 8.435 -21.427 1.00 58.32 86 LEU A C 1
ATOM 643 O O . LEU A 1 86 ? 16.357 7.943 -22.319 1.00 52.18 86 LEU A O 1
ATOM 648 N N . LYS A 1 87 ? 15.811 9.695 -21.032 1.00 52.92 87 LYS A N 1
ATOM 649 C CA . LYS A 1 87 ? 16.830 10.535 -21.628 1.00 60.77 87 LYS A CA 1
ATOM 650 C C . LYS A 1 87 ? 18.218 9.948 -21.408 1.00 62.91 87 LYS A C 1
ATOM 651 O O . LYS A 1 87 ? 19.066 9.986 -22.309 1.00 53.98 87 LYS A O 1
ATOM 657 N N . GLU A 1 88 ? 18.442 9.399 -20.217 1.00 72.76 88 GLU A N 1
ATOM 658 C CA . GLU A 1 88 ? 19.727 8.793 -19.884 1.00 68.37 88 GLU A CA 1
ATOM 659 C C . GLU A 1 88 ? 19.993 7.556 -20.745 1.00 50.06 88 GLU A C 1
ATOM 660 O O . GLU A 1 88 ? 21.111 7.369 -21.248 1.00 50.28 88 GLU A O 1
ATOM 666 N N . ALA A 1 89 ? 18.967 6.731 -20.947 1.00 59.99 89 ALA A N 1
ATOM 667 C CA . ALA A 1 89 ? 19.094 5.568 -21.829 1.00 50.83 89 ALA A CA 1
ATOM 668 C C . ALA A 1 89 ? 19.410 5.987 -23.254 1.00 43.76 89 ALA A C 1
ATOM 669 O O . ALA A 1 89 ? 20.274 5.390 -23.897 1.00 44.35 89 ALA A O 1
ATOM 671 N N . PHE A 1 90 ? 18.707 7.006 -23.739 1.00 52.43 90 PHE A N 1
ATOM 672 C CA . PHE A 1 90 ? 18.933 7.523 -25.082 1.00 52.61 90 PHE A CA 1
ATOM 673 C C . PHE A 1 90 ? 20.366 8.005 -25.270 1.00 59.32 90 PHE A C 1
ATOM 674 O O . PHE A 1 90 ? 20.994 7.735 -26.305 1.00 46.87 90 PHE A O 1
ATOM 682 N 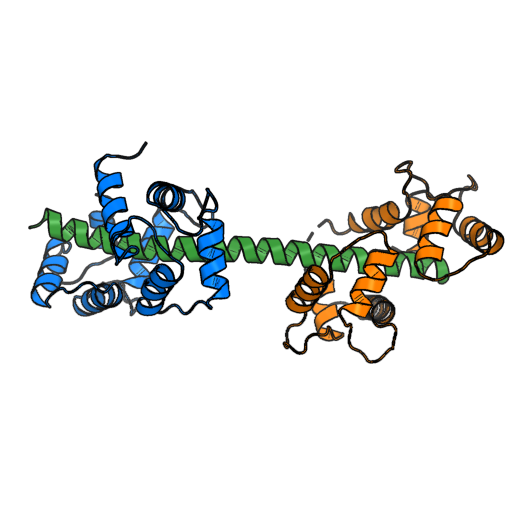N . ARG A 1 91 ? 20.894 8.709 -24.273 1.00 57.92 91 ARG A N 1
ATOM 683 C CA . ARG A 1 91 ? 22.252 9.225 -24.389 1.00 59.89 91 ARG A CA 1
ATOM 684 C C . ARG A 1 91 ? 23.260 8.082 -24.509 1.00 54.88 91 ARG A C 1
ATOM 685 O O . ARG A 1 91 ? 24.294 8.225 -25.173 1.00 53.05 91 ARG A O 1
ATOM 693 N N . VAL A 1 92 ? 22.958 6.938 -23.895 1.00 60.67 92 VAL A N 1
ATOM 694 C CA . VAL A 1 92 ? 23.827 5.783 -24.056 1.00 50.11 92 VAL A CA 1
ATOM 695 C C . VAL A 1 92 ? 23.834 5.283 -25.517 1.00 50.60 92 VAL A C 1
ATOM 696 O O . VAL A 1 92 ? 24.904 5.106 -26.095 1.00 45.26 92 VAL A O 1
ATOM 700 N N . PHE A 1 93 ? 22.654 5.045 -26.096 1.00 52.89 93 PHE A N 1
ATOM 701 C CA . PHE A 1 93 ? 22.538 4.567 -27.483 1.00 45.98 93 PHE A CA 1
ATOM 702 C C . PHE A 1 93 ? 23.177 5.571 -28.438 1.00 51.17 93 PHE A C 1
ATOM 703 O O . PHE A 1 93 ? 24.038 5.226 -29.257 1.00 50.26 93 PHE A O 1
ATOM 711 N N . ASP A 1 94 ? 22.741 6.817 -28.323 1.00 43.26 94 ASP A N 1
ATOM 712 C CA . ASP A 1 94 ? 23.251 7.911 -29.155 1.00 49.18 94 ASP A CA 1
ATOM 713 C C . ASP A 1 94 ? 24.633 8.360 -28.692 1.00 51.92 94 ASP A C 1
ATOM 714 O O . ASP A 1 94 ? 24.794 9.422 -28.059 1.00 55.33 94 ASP A O 1
ATOM 719 N N . LYS A 1 95 ? 25.635 7.559 -29.041 1.00 54.50 95 LYS A N 1
ATOM 720 C CA . LYS A 1 95 ? 26.981 7.707 -28.485 1.00 57.74 95 LYS A CA 1
ATOM 721 C C . LYS A 1 95 ? 27.642 9.054 -28.813 1.00 62.90 95 LYS A C 1
ATOM 722 O O . LYS A 1 95 ? 28.329 9.626 -27.971 1.00 72.94 95 LYS A O 1
ATOM 728 N N . ASP A 1 96 ? 27.429 9.562 -30.023 1.00 54.12 96 ASP A N 1
ATOM 729 C CA . ASP A 1 96 ? 28.028 10.837 -30.430 1.00 57.50 96 ASP A CA 1
ATOM 730 C C . ASP A 1 96 ? 27.203 12.063 -30.041 1.00 57.32 96 ASP A C 1
ATOM 731 O O . ASP A 1 96 ? 27.543 13.181 -30.396 1.00 58.85 96 ASP A O 1
ATOM 736 N N . GLN A 1 97 ? 26.123 11.847 -29.301 1.00 57.34 97 GLN A N 1
ATOM 737 C CA . GLN A 1 97 ? 25.240 12.931 -28.872 1.00 60.63 97 GLN A CA 1
ATOM 738 C C . GLN A 1 97 ? 24.790 13.871 -30.002 1.00 62.33 97 GLN A C 1
ATOM 739 O O . GLN A 1 97 ? 24.662 15.066 -29.786 1.00 71.64 97 GLN A O 1
ATOM 745 N N . ASN A 1 98 ? 24.526 13.343 -31.196 1.00 50.61 98 ASN A N 1
ATOM 746 C CA . ASN A 1 98 ? 24.004 14.193 -32.281 1.00 54.10 98 ASN A CA 1
ATOM 747 C C . ASN A 1 98 ? 22.485 14.098 -32.404 1.00 63.48 98 ASN A C 1
ATOM 748 O O . ASN A 1 98 ? 21.902 14.625 -33.341 1.00 64.29 98 ASN A O 1
ATOM 753 N N . GLY A 1 99 ? 21.857 13.398 -31.461 1.00 51.51 99 GLY A N 1
ATOM 754 C CA . GLY A 1 99 ? 20.404 13.321 -31.406 1.00 55.50 99 GLY A CA 1
ATOM 755 C C . GLY A 1 99 ? 19.766 12.215 -32.239 1.00 54.83 99 GLY A C 1
ATOM 756 O O . GLY A 1 99 ? 18.543 12.098 -32.288 1.00 50.68 99 GLY A O 1
ATOM 757 N N . PHE A 1 100 ? 20.579 11.396 -32.898 1.00 57.62 100 PHE A N 1
ATOM 758 C CA . PHE A 1 100 ? 20.047 10.315 -33.712 1.00 56.97 100 PHE A CA 1
ATOM 759 C C . PHE A 1 100 ? 20.810 9.053 -33.372 1.00 56.11 100 PHE A C 1
ATOM 760 O O . PHE A 1 100 ? 22.045 9.072 -33.323 1.00 52.60 100 PHE A O 1
ATOM 768 N N . ILE A 1 101 ? 20.094 7.966 -33.099 1.00 54.05 101 ILE A N 1
ATOM 769 C CA . ILE A 1 101 ? 20.748 6.679 -32.933 1.00 48.60 101 ILE A CA 1
ATOM 770 C C . ILE A 1 101 ? 20.896 6.075 -34.347 1.00 49.28 101 ILE A C 1
ATOM 771 O O . ILE A 1 101 ? 19.897 5.793 -35.005 1.00 51.60 101 ILE A O 1
ATOM 776 N N . SER A 1 102 ? 22.138 5.889 -34.796 1.00 54.74 102 SER A N 1
ATOM 777 C CA . SER A 1 102 ? 22.421 5.284 -36.093 1.00 57.13 102 SER A CA 1
ATOM 778 C C . SER A 1 102 ? 22.464 3.763 -35.983 1.00 50.16 102 SER A C 1
ATOM 779 O O . SER A 1 102 ? 22.511 3.203 -34.890 1.00 47.79 102 SER A O 1
ATOM 782 N N . ALA A 1 103 ? 22.442 3.080 -37.123 1.00 46.76 103 ALA A N 1
ATOM 783 C CA . ALA A 1 103 ? 22.549 1.626 -37.095 1.00 47.06 103 ALA A CA 1
ATOM 784 C C . ALA A 1 103 ? 23.850 1.222 -36.411 1.00 51.92 103 ALA A C 1
ATOM 785 O O . ALA A 1 103 ? 23.876 0.281 -35.635 1.00 53.92 103 ALA A O 1
ATOM 787 N N . ALA A 1 104 ? 24.938 1.924 -36.716 1.00 49.90 104 ALA A N 1
ATOM 788 C CA . ALA A 1 104 ? 26.224 1.562 -36.129 1.00 51.99 104 ALA A CA 1
ATOM 789 C C . ALA A 1 104 ? 26.187 1.721 -34.600 1.00 48.87 104 ALA A C 1
ATOM 790 O O . ALA A 1 104 ? 26.695 0.854 -33.880 1.00 46.07 104 ALA A O 1
ATOM 792 N N . GLU A 1 105 ? 25.567 2.794 -34.112 1.00 58.54 105 GLU A N 1
ATOM 793 C CA . GLU A 1 105 ? 25.409 2.992 -32.668 1.00 55.79 105 GLU A CA 1
ATOM 794 C C . GLU A 1 105 ? 24.576 1.888 -31.998 1.00 51.37 105 GLU A C 1
ATOM 795 O O . GLU A 1 105 ? 24.878 1.471 -30.885 1.00 48.13 105 GLU A O 1
ATOM 801 N N . LEU A 1 106 ? 23.523 1.424 -32.661 1.00 48.15 106 LEU A N 1
ATOM 802 C CA . LEU A 1 106 ? 22.742 0.334 -32.099 1.00 46.51 106 LEU A CA 1
ATOM 803 C C . LEU A 1 106 ? 23.551 -0.958 -32.130 1.00 51.82 106 LEU A C 1
ATOM 804 O O . LEU A 1 106 ? 23.485 -1.727 -31.188 1.00 52.33 106 LEU A O 1
ATOM 809 N N . ARG A 1 107 ? 24.268 -1.216 -33.230 1.00 41.78 107 ARG A N 1
ATOM 810 C CA . ARG A 1 107 ? 25.230 -2.318 -33.260 1.00 51.65 107 ARG A CA 1
ATOM 811 C C . ARG A 1 107 ? 26.131 -2.363 -32.003 1.00 50.51 107 ARG A C 1
ATOM 812 O O . ARG A 1 107 ? 26.373 -3.435 -31.428 1.00 47.58 107 ARG A O 1
ATOM 820 N N . HIS A 1 108 ? 26.668 -1.214 -31.606 1.00 47.21 108 HIS A N 1
ATOM 821 C CA . HIS A 1 108 ? 27.575 -1.186 -30.469 1.00 44.95 108 HIS A CA 1
ATOM 822 C C . HIS A 1 108 ? 26.858 -1.542 -29.193 1.00 44.92 108 HIS A C 1
ATOM 823 O O . HIS A 1 108 ? 27.398 -2.308 -28.392 1.00 42.81 108 HIS A O 1
ATOM 830 N N . VAL A 1 109 ? 25.664 -0.987 -28.993 1.00 52.47 109 VAL A N 1
ATOM 831 C CA . VAL A 1 109 ? 24.900 -1.307 -27.791 1.00 46.30 109 VAL A CA 1
ATOM 832 C C . VAL A 1 109 ? 24.629 -2.799 -27.713 1.00 50.88 109 VAL A C 1
ATOM 833 O O . VAL A 1 109 ? 24.831 -3.413 -26.675 1.00 47.55 109 VAL A O 1
ATOM 837 N N . MET A 1 110 ? 24.186 -3.388 -28.818 1.00 39.95 110 MET A N 1
ATOM 838 C CA . MET A 1 110 ? 23.895 -4.822 -28.815 1.00 43.99 110 MET A CA 1
ATOM 839 C C . MET A 1 110 ? 25.140 -5.670 -28.557 1.00 50.91 110 MET A C 1
ATOM 840 O O . MET A 1 110 ? 25.087 -6.669 -27.837 1.00 52.95 110 MET A O 1
ATOM 845 N N . THR A 1 111 ? 26.265 -5.270 -29.142 1.00 42.26 111 THR A N 1
ATOM 846 C CA . THR A 1 111 ? 27.524 -5.954 -28.890 1.00 48.84 111 THR A CA 1
ATOM 847 C C . THR A 1 111 ? 27.889 -5.819 -27.406 1.00 52.03 111 THR A C 1
ATOM 848 O O . THR A 1 111 ? 28.315 -6.789 -26.762 1.00 52.55 111 THR A O 1
ATOM 852 N N . ASN A 1 112 ? 27.730 -4.617 -26.856 1.00 52.68 112 ASN A N 1
ATOM 853 C CA . ASN A 1 112 ? 28.095 -4.398 -25.452 1.00 53.36 112 ASN A CA 1
ATOM 854 C C . ASN A 1 112 ? 27.215 -5.179 -24.485 1.00 50.24 112 ASN A C 1
ATOM 855 O O . ASN A 1 112 ? 27.608 -5.437 -23.333 1.00 52.29 112 ASN A O 1
ATOM 860 N N . LEU A 1 113 ? 26.034 -5.566 -24.953 1.00 48.30 113 LEU A N 1
ATOM 861 C CA . LEU A 1 113 ? 25.106 -6.374 -24.157 1.00 43.77 113 LEU A CA 1
ATOM 862 C C . LEU A 1 113 ? 25.340 -7.868 -24.336 1.00 57.84 113 LEU A C 1
ATOM 863 O O . LEU A 1 113 ? 24.653 -8.690 -23.734 1.00 60.51 113 LEU A O 1
ATOM 868 N N . GLY A 1 114 ? 26.309 -8.209 -25.172 1.00 52.52 114 GLY A N 1
ATOM 869 C CA . GLY A 1 114 ? 26.675 -9.596 -25.411 1.00 54.21 114 GLY A CA 1
ATOM 870 C C . GLY A 1 114 ? 25.647 -10.304 -26.268 1.00 72.83 114 GLY A C 1
ATOM 871 O O . GLY A 1 114 ? 25.647 -11.532 -26.372 1.00 75.13 114 GLY A O 1
ATOM 872 N N . GLU A 1 115 ? 24.762 -9.529 -26.887 1.00 63.37 115 GLU A N 1
ATOM 873 C CA . GLU A 1 115 ? 23.775 -10.102 -27.789 1.00 65.53 115 GLU A CA 1
ATOM 874 C C . GLU A 1 115 ? 24.496 -10.425 -29.080 1.00 80.13 115 GLU A C 1
ATOM 875 O O . GLU A 1 115 ? 25.509 -9.807 -29.403 1.00 90.91 115 GLU A O 1
ATOM 881 N N . LYS A 1 116 ? 23.987 -11.411 -29.805 1.00 61.89 116 LYS A N 1
ATOM 882 C CA . LYS A 1 116 ? 24.668 -11.886 -30.997 1.00 77.20 116 LYS A CA 1
ATOM 883 C C . LYS A 1 116 ? 23.765 -11.675 -32.191 1.00 76.53 116 LYS A C 1
ATOM 884 O O . LYS A 1 116 ? 23.287 -12.636 -32.790 1.00 87.91 116 LYS A O 1
ATOM 890 N N . LEU A 1 117 ? 23.514 -10.410 -32.517 1.00 56.02 117 LEU A N 1
ATOM 891 C CA . LEU A 1 117 ? 22.689 -10.087 -33.675 1.00 62.25 117 LEU A CA 1
ATOM 892 C C . LEU A 1 117 ? 23.549 -9.809 -34.906 1.00 69.39 117 LEU A C 1
ATOM 893 O O . LEU A 1 117 ? 24.605 -9.183 -34.812 1.00 62.96 117 LEU A O 1
ATOM 898 N N . THR A 1 118 ? 23.090 -10.288 -36.056 1.00 59.24 118 THR A N 1
ATOM 899 C CA . THR A 1 118 ? 23.722 -9.977 -37.328 1.00 69.21 118 THR A CA 1
ATOM 900 C C . THR A 1 118 ? 23.464 -8.514 -37.652 1.00 69.89 118 THR A C 1
ATOM 901 O O . THR A 1 118 ? 22.586 -7.883 -37.070 1.00 57.22 118 THR A O 1
ATOM 905 N N . ASP A 1 119 ? 24.220 -7.976 -38.595 1.00 64.47 119 ASP A N 1
ATOM 906 C CA . ASP A 1 119 ? 24.057 -6.579 -38.989 1.00 73.18 119 ASP A CA 1
ATOM 907 C C . ASP A 1 119 ? 22.656 -6.355 -39.548 1.00 76.69 119 ASP A C 1
ATOM 908 O O . ASP A 1 119 ? 22.036 -5.313 -39.318 1.00 69.52 119 ASP A O 1
ATOM 913 N N . GLU A 1 120 ? 22.169 -7.348 -40.282 1.00 59.58 120 GLU A N 1
ATOM 914 C CA . GLU A 1 120 ? 20.852 -7.271 -40.902 1.00 66.22 120 GLU A CA 1
ATOM 915 C C . GLU A 1 120 ? 19.751 -7.228 -39.834 1.00 60.01 120 GLU A C 1
ATOM 916 O O . GLU A 1 120 ? 18.748 -6.536 -39.990 1.00 69.13 120 GLU A O 1
ATOM 922 N N . GLU A 1 121 ? 19.936 -7.982 -38.758 1.00 60.93 121 GLU A N 1
ATOM 923 C CA . GLU A 1 121 ? 18.980 -7.959 -37.656 1.00 65.94 121 GLU A CA 1
ATOM 924 C C . GLU A 1 121 ? 18.951 -6.581 -37.006 1.00 62.58 121 GLU A C 1
ATOM 925 O O . GLU A 1 121 ? 17.894 -6.097 -36.614 1.00 58.19 121 GLU A O 1
ATOM 931 N N . VAL A 1 122 ? 20.107 -5.935 -36.901 1.00 57.58 122 VAL A N 1
ATOM 932 C CA . VAL A 1 122 ? 20.133 -4.606 -36.294 1.00 53.57 122 VAL A CA 1
ATOM 933 C C . VAL A 1 122 ? 19.466 -3.592 -37.220 1.00 60.69 122 VAL A C 1
ATOM 934 O O . VAL A 1 122 ? 18.735 -2.724 -36.754 1.00 54.48 122 VAL A O 1
ATOM 938 N N . ASP A 1 123 ? 19.711 -3.717 -38.529 1.00 49.75 123 ASP A N 1
ATOM 939 C CA . ASP A 1 123 ? 19.002 -2.893 -39.509 1.00 53.97 123 ASP A CA 1
ATOM 940 C C . ASP A 1 123 ? 17.480 -2.994 -39.362 1.00 59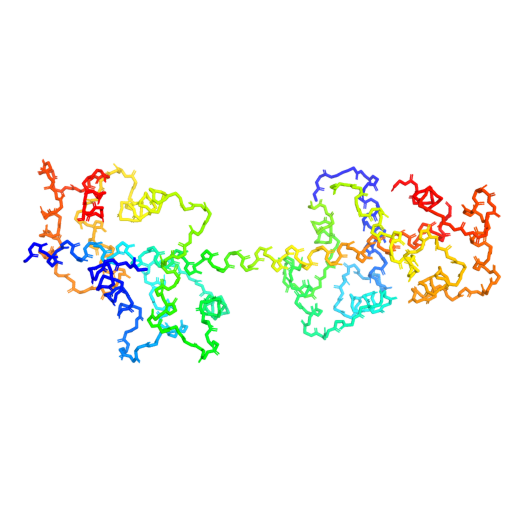.64 123 ASP A C 1
ATOM 941 O O . ASP A 1 123 ? 16.780 -1.985 -39.379 1.00 66.95 123 ASP A O 1
ATOM 946 N N . GLU A 1 124 ? 16.974 -4.215 -39.206 1.00 55.78 124 GLU A N 1
ATOM 947 C CA . GLU A 1 124 ? 15.535 -4.426 -39.061 1.00 68.05 124 GLU A CA 1
ATOM 948 C C . GLU A 1 124 ? 14.994 -3.830 -37.754 1.00 53.20 124 GLU A C 1
ATOM 949 O O . GLU A 1 124 ? 13.853 -3.357 -37.706 1.00 60.92 124 GLU A O 1
ATOM 955 N N . MET A 1 125 ? 15.821 -3.839 -36.708 1.00 51.61 125 MET A N 1
ATOM 956 C CA . MET A 1 125 ? 15.489 -3.118 -35.485 1.00 50.54 125 MET A CA 1
ATOM 957 C C . MET A 1 125 ? 15.343 -1.621 -35.743 1.00 50.36 125 MET A C 1
ATOM 958 O O . MET A 1 125 ? 14.414 -0.990 -35.229 1.00 50.54 125 MET A O 1
ATOM 963 N N . ILE A 1 126 ? 16.265 -1.047 -36.516 1.00 47.78 126 ILE A N 1
ATOM 964 C CA . ILE A 1 126 ? 16.166 0.367 -36.843 1.00 48.30 126 ILE A CA 1
ATOM 965 C C . ILE A 1 126 ? 14.867 0.605 -37.628 1.00 50.95 126 ILE A C 1
ATOM 966 O O . ILE A 1 126 ? 14.075 1.505 -37.315 1.00 51.35 126 ILE A O 1
ATOM 971 N N . ARG A 1 127 ? 14.651 -0.226 -38.640 1.00 55.84 127 ARG A N 1
ATOM 972 C CA . ARG A 1 127 ? 13.472 -0.077 -39.487 1.00 59.56 127 ARG A CA 1
ATOM 973 C C . ARG A 1 127 ? 12.205 -0.171 -38.651 1.00 59.39 127 ARG A C 1
ATOM 974 O O . ARG A 1 127 ? 11.242 0.550 -38.903 1.00 62.33 127 ARG A O 1
ATOM 982 N N . GLU A 1 128 ? 12.208 -1.042 -37.643 1.00 57.25 128 GLU A N 1
ATOM 983 C CA . GLU A 1 128 ? 11.007 -1.212 -36.836 1.00 58.12 128 GLU A CA 1
ATOM 984 C C . GLU A 1 128 ? 10.626 0.063 -36.074 1.00 64.22 128 GLU A C 1
ATOM 985 O O . GLU A 1 128 ? 9.445 0.418 -35.994 1.00 63.00 128 GLU A O 1
ATOM 991 N N . ALA A 1 129 ? 11.633 0.742 -35.525 1.00 63.71 129 ALA A N 1
ATOM 992 C CA . ALA A 1 129 ? 11.432 1.939 -34.706 1.00 54.36 129 ALA A CA 1
ATOM 993 C C . ALA A 1 129 ? 11.392 3.247 -35.501 1.00 63.85 129 ALA A C 1
ATOM 994 O O . ALA A 1 129 ? 10.903 4.261 -35.010 1.00 58.87 129 ALA A O 1
ATOM 996 N N . ASP A 1 130 ? 11.919 3.224 -36.720 1.00 54.89 130 ASP A N 1
ATOM 997 C CA . ASP A 1 130 ? 12.022 4.425 -37.553 1.00 58.83 130 ASP A CA 1
ATOM 998 C C . ASP A 1 130 ? 10.682 4.816 -38.178 1.00 85.89 130 ASP A C 1
ATOM 999 O O . ASP A 1 130 ? 10.197 4.142 -39.085 1.00 97.84 130 ASP A O 1
ATOM 1004 N N . VAL A 1 131 ? 10.090 5.906 -37.695 1.00 74.75 131 VAL A N 1
ATOM 1005 C CA . VAL A 1 131 ? 8.800 6.355 -38.215 1.00 90.98 131 VAL A CA 1
ATOM 1006 C C . VAL A 1 131 ? 8.930 7.353 -39.364 1.00 92.92 131 VAL A C 1
ATOM 1007 O O . VAL A 1 131 ? 8.100 7.358 -40.274 1.00 107.35 131 VAL A O 1
ATOM 1011 N N . ASP A 1 132 ? 9.963 8.195 -39.338 1.00 64.40 132 ASP A N 1
ATOM 1012 C CA . ASP A 1 132 ? 10.134 9.159 -40.442 1.00 81.87 132 ASP A CA 1
ATOM 1013 C C . ASP A 1 132 ? 11.032 8.673 -41.587 1.00 89.78 132 ASP A C 1
ATOM 1014 O O . ASP A 1 132 ? 11.293 9.415 -42.529 1.00 95.94 132 ASP A O 1
ATOM 1019 N N . GLY A 1 133 ? 11.508 7.436 -41.493 1.00 81.85 133 GLY A N 1
ATOM 1020 C CA . GLY A 1 133 ? 12.276 6.816 -42.562 1.00 84.86 133 GLY A CA 1
ATOM 1021 C C . GLY A 1 133 ? 13.634 7.405 -42.920 1.00 77.17 133 GLY A C 1
ATOM 1022 O O . GLY A 1 133 ? 14.078 7.285 -44.066 1.00 78.12 133 GLY A O 1
ATOM 1023 N N . ASP A 1 134 ? 14.305 8.043 -41.968 1.00 85.67 134 ASP A N 1
ATOM 1024 C CA . ASP A 1 134 ? 15.646 8.560 -42.232 1.00 77.08 134 ASP A CA 1
ATOM 1025 C C . ASP A 1 134 ? 16.721 7.525 -41.889 1.00 67.96 134 ASP A C 1
ATOM 1026 O O . ASP A 1 134 ? 17.918 7.800 -42.001 1.00 64.76 134 ASP A O 1
ATOM 1031 N N . GLY A 1 135 ? 16.293 6.335 -41.479 1.00 79.14 135 GLY A N 1
ATOM 1032 C CA . GLY A 1 135 ? 17.218 5.272 -41.129 1.00 75.15 135 GLY A CA 1
ATOM 1033 C C . GLY A 1 135 ? 17.905 5.478 -39.790 1.00 60.51 135 GLY A C 1
ATOM 1034 O O . GLY A 1 135 ? 18.860 4.774 -39.462 1.00 56.53 135 GLY A O 1
ATOM 1035 N N . GLN A 1 136 ? 17.416 6.437 -39.011 1.00 72.40 136 GLN A N 1
ATOM 1036 C CA . GLN A 1 136 ? 17.987 6.739 -37.702 1.00 57.52 136 GLN A CA 1
ATOM 1037 C C . GLN A 1 136 ? 16.868 6.862 -36.671 1.00 50.11 136 GLN A C 1
ATOM 1038 O O . GLN A 1 136 ? 15.726 7.108 -37.026 1.00 62.11 136 GLN A O 1
ATOM 1044 N N . ILE A 1 137 ? 17.192 6.690 -35.389 1.00 60.47 137 ILE A N 1
ATOM 1045 C CA . ILE A 1 137 ? 16.165 6.813 -34.371 1.00 57.49 137 ILE A CA 1
ATOM 1046 C C . ILE A 1 137 ? 16.350 8.094 -33.539 1.00 52.03 137 ILE A C 1
ATOM 1047 O O . ILE A 1 137 ? 17.323 8.213 -32.807 1.00 47.12 137 ILE A O 1
ATOM 1052 N N . ASN A 1 138 ? 15.433 9.052 -33.631 1.00 55.27 138 ASN A N 1
ATOM 1053 C CA . ASN A 1 138 ? 15.544 10.242 -32.784 1.00 57.28 138 ASN A CA 1
ATOM 1054 C C . ASN A 1 138 ? 14.870 10.018 -31.435 1.00 53.42 138 ASN A C 1
ATOM 1055 O O . ASN A 1 138 ? 14.366 8.922 -31.162 1.00 53.92 138 ASN A O 1
ATOM 1060 N N . TYR A 1 139 ? 14.858 11.032 -30.577 1.00 57.98 139 TYR A N 1
ATOM 1061 C CA . TYR A 1 139 ? 14.339 10.823 -29.226 1.00 53.74 139 TYR A CA 1
ATOM 1062 C C . TYR A 1 139 ? 12.852 10.470 -29.216 1.00 56.47 139 TYR A C 1
ATOM 1063 O O . TYR A 1 139 ? 12.434 9.542 -28.530 1.00 61.85 139 TYR A O 1
ATOM 1072 N N . GLU A 1 140 ? 12.048 11.187 -29.984 1.00 52.88 140 GLU A N 1
ATOM 1073 C CA . GLU A 1 140 ? 10.614 10.895 -30.026 1.00 65.48 140 GLU A CA 1
ATOM 1074 C C . GLU A 1 140 ? 10.381 9.448 -30.415 1.00 66.78 140 GLU A C 1
ATOM 1075 O O . GLU A 1 140 ? 9.615 8.745 -29.765 1.00 72.00 140 GLU A O 1
ATOM 1081 N N . GLU A 1 141 ? 11.031 9.014 -31.494 1.00 70.18 141 GLU A N 1
ATOM 1082 C CA . GLU A 1 141 ? 10.944 7.626 -31.934 1.00 69.44 141 GLU A CA 1
ATOM 1083 C C . GLU A 1 141 ? 11.372 6.688 -30.790 1.00 55.85 141 GLU A C 1
ATOM 1084 O O . GLU A 1 141 ? 10.698 5.699 -30.498 1.00 55.52 141 GLU A O 1
ATOM 1090 N N . PHE A 1 142 ? 12.482 7.015 -30.139 1.00 67.99 142 PHE A N 1
ATOM 1091 C CA . PHE A 1 142 ? 12.987 6.204 -29.035 1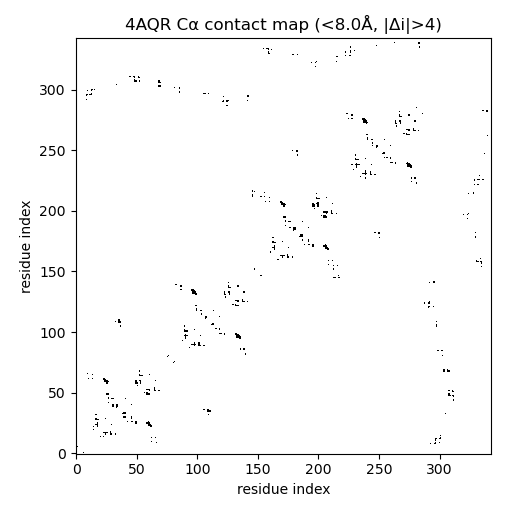.00 59.13 142 PHE A CA 1
ATOM 1092 C C . PHE A 1 142 ? 11.906 6.064 -27.946 1.00 59.02 142 PHE A C 1
ATOM 1093 O O . PHE A 1 142 ? 11.541 4.954 -27.550 1.00 52.79 142 PHE A O 1
ATOM 1101 N N . VAL A 1 143 ? 11.380 7.194 -27.491 1.00 51.53 143 VAL A N 1
ATOM 1102 C CA . VAL A 1 143 ? 10.309 7.201 -26.489 1.00 59.73 143 VAL A CA 1
ATOM 1103 C C . VAL A 1 143 ? 9.074 6.398 -26.903 1.00 68.10 143 VAL A C 1
ATOM 1104 O O . VAL A 1 143 ? 8.478 5.700 -26.080 1.00 60.74 143 VAL A O 1
ATOM 1108 N N . LYS A 1 144 ? 8.664 6.516 -28.164 1.00 65.37 144 LYS A N 1
ATOM 1109 C CA . LYS A 1 144 ? 7.510 5.752 -28.633 1.00 75.65 144 LYS A CA 1
ATOM 1110 C C . LYS A 1 144 ? 7.722 4.255 -28.447 1.00 66.07 144 LYS A C 1
ATOM 1111 O O . LYS A 1 144 ? 6.812 3.534 -28.014 1.00 62.85 144 LYS A O 1
ATOM 1117 N N . VAL A 1 145 ? 8.928 3.795 -28.771 1.00 72.19 145 VAL A N 1
ATOM 1118 C CA . VAL A 1 145 ? 9.270 2.385 -28.663 1.00 66.71 145 VAL A CA 1
ATOM 1119 C C . VAL A 1 145 ? 9.273 1.967 -27.196 1.00 62.12 145 VAL A C 1
ATOM 1120 O O . VAL A 1 145 ? 8.781 0.890 -26.842 1.00 57.17 145 VAL A O 1
ATOM 1124 N N . MET A 1 146 ? 9.818 2.838 -26.348 1.00 68.39 146 MET A N 1
ATOM 1125 C CA . MET A 1 146 ? 9.947 2.565 -24.921 1.00 65.98 146 MET A CA 1
ATOM 1126 C C . MET A 1 146 ? 8.612 2.645 -24.183 1.00 79.39 146 MET A C 1
ATOM 1127 O O . MET A 1 146 ? 8.290 1.772 -23.381 1.00 71.63 146 MET A O 1
ATOM 1132 N N . MET A 1 147 ? 7.840 3.694 -24.459 1.00 69.16 147 MET A N 1
ATOM 1133 C CA . MET A 1 147 ? 6.587 3.945 -23.740 1.00 76.38 147 MET A CA 1
ATOM 1134 C C . MET A 1 147 ? 5.370 3.416 -24.481 1.00 89.02 147 MET A C 1
ATOM 1135 O O . MET A 1 147 ? 4.359 4.103 -24.585 1.00 100.70 147 MET A O 1
ATOM 1140 N N . ALA A 1 148 ? 5.472 2.192 -24.985 1.00 78.32 148 ALA A N 1
ATOM 1141 C CA . ALA A 1 148 ? 4.403 1.592 -25.770 1.00 91.49 148 ALA A CA 1
ATOM 1142 C C . ALA A 1 148 ? 3.725 0.460 -25.006 1.00 98.14 148 ALA A C 1
ATOM 1143 O O . ALA A 1 148 ? 2.712 -0.079 -25.449 1.00 106.74 148 ALA A O 1
ATOM 1145 N N . ASP B 1 3 ? 40.390 23.325 3.120 1.00 82.93 3 ASP B N 1
ATOM 1146 C CA . ASP B 1 3 ? 39.390 24.236 2.569 1.00 92.25 3 ASP B CA 1
ATOM 1147 C C . ASP B 1 3 ? 39.713 25.700 2.904 1.00 96.31 3 ASP B C 1
ATOM 1148 O O . ASP B 1 3 ? 40.585 25.974 3.728 1.00 85.27 3 ASP B O 1
ATOM 1153 N N . GLN B 1 4 ? 39.012 26.635 2.265 1.00 102.43 4 GLN B N 1
ATOM 1154 C CA . GLN B 1 4 ? 39.268 28.065 2.470 1.00 107.64 4 GLN B CA 1
ATOM 1155 C C . GLN B 1 4 ? 38.489 28.699 3.638 1.00 106.31 4 GLN B C 1
ATOM 1156 O O . GLN B 1 4 ? 37.395 29.245 3.459 1.00 105.36 4 GLN B O 1
ATOM 1162 N N . LEU B 1 5 ? 39.085 28.622 4.828 1.00 92.35 5 LEU B N 1
ATOM 1163 C CA . LEU B 1 5 ? 38.538 29.197 6.055 1.00 81.30 5 LEU B CA 1
ATOM 1164 C C . LEU B 1 5 ? 39.466 30.300 6.578 1.00 76.98 5 LEU B C 1
ATOM 1165 O O . LEU B 1 5 ? 40.521 30.550 6.000 1.00 85.71 5 LEU B O 1
ATOM 1170 N N . THR B 1 6 ? 39.086 30.947 7.678 1.00 78.72 6 THR B N 1
ATOM 1171 C CA . THR B 1 6 ? 39.933 31.974 8.290 1.00 83.66 6 THR B CA 1
ATOM 1172 C C . THR B 1 6 ? 41.135 31.365 9.003 1.00 79.47 6 THR B C 1
ATOM 1173 O O . THR B 1 6 ? 41.142 30.178 9.334 1.00 65.38 6 THR B O 1
ATOM 1177 N N . ASP B 1 7 ? 42.144 32.189 9.260 1.00 86.64 7 ASP B N 1
ATOM 1178 C CA . ASP B 1 7 ? 43.323 31.735 9.983 1.00 81.01 7 ASP B CA 1
ATOM 1179 C C . ASP B 1 7 ? 42.966 31.220 11.381 1.00 78.73 7 ASP B C 1
ATOM 1180 O O . ASP B 1 7 ? 43.496 30.197 11.818 1.00 66.02 7 ASP B O 1
ATOM 1185 N N . ASP B 1 8 ? 42.073 31.928 12.072 1.00 75.41 8 ASP B N 1
ATOM 1186 C CA . ASP B 1 8 ? 41.589 31.508 13.394 1.00 79.92 8 ASP B CA 1
ATOM 1187 C C . ASP B 1 8 ? 40.977 30.107 13.372 1.00 70.95 8 ASP B C 1
ATOM 1188 O O . ASP B 1 8 ? 41.282 29.268 14.224 1.00 58.35 8 ASP B O 1
ATOM 1193 N N . GLN B 1 9 ? 40.111 29.862 12.395 1.00 80.76 9 GLN B N 1
ATOM 1194 C CA . GLN B 1 9 ? 39.581 28.529 12.151 1.00 71.43 9 GLN B CA 1
ATOM 1195 C C . GLN B 1 9 ? 40.691 27.494 11.906 1.00 60.95 9 GLN B C 1
ATOM 1196 O O . GLN B 1 9 ? 40.656 26.386 12.446 1.00 55.75 9 GLN B O 1
ATOM 1202 N N . ILE B 1 10 ? 41.669 27.842 11.082 1.00 66.08 10 ILE B N 1
ATOM 1203 C CA . ILE B 1 10 ? 42.743 26.897 10.793 1.00 65.78 10 ILE B CA 1
ATOM 1204 C C . ILE B 1 10 ? 43.533 26.579 12.067 1.00 65.55 10 ILE B C 1
ATOM 1205 O O . ILE B 1 10 ? 43.825 25.421 12.338 1.00 55.56 10 ILE B O 1
ATOM 1210 N N . SER B 1 11 ? 43.859 27.601 12.855 1.00 62.58 11 SER B N 1
ATOM 1211 C CA . SER B 1 11 ? 44.593 27.396 14.099 1.00 61.83 11 SER B CA 1
ATOM 1212 C C . SER B 1 11 ? 43.827 26.490 15.038 1.00 59.23 11 SER B C 1
ATOM 1213 O O . SER B 1 11 ? 44.425 25.733 15.789 1.00 58.86 11 SER B O 1
ATOM 1216 N N . GLU B 1 12 ? 42.505 26.596 15.012 1.00 68.86 12 GLU B N 1
ATOM 1217 C CA . GLU B 1 12 ? 41.658 25.773 15.856 1.00 71.19 12 GLU B CA 1
ATOM 1218 C C . GLU B 1 12 ? 41.724 24.320 15.410 1.00 59.20 12 GLU B C 1
ATOM 1219 O O . GLU B 1 12 ? 41.875 23.423 16.219 1.00 57.76 12 GLU B O 1
ATOM 1225 N N . PHE B 1 13 ? 41.641 24.086 14.112 1.00 67.98 13 PHE B N 1
ATOM 1226 C CA . PHE B 1 13 ? 41.711 22.719 13.616 1.00 60.05 13 PHE B CA 1
ATOM 1227 C C . PHE B 1 13 ? 43.092 22.077 13.799 1.00 57.42 13 PHE B C 1
ATOM 1228 O O . PHE B 1 13 ? 43.177 20.871 14.069 1.00 54.33 13 PHE B O 1
ATOM 1236 N N . LYS B 1 14 ? 44.161 22.867 13.662 1.00 54.13 14 LYS B N 1
ATOM 1237 C CA . LYS B 1 14 ? 45.502 22.390 14.016 1.00 54.56 14 LYS B CA 1
ATOM 1238 C C . LYS B 1 14 ? 45.514 21.998 15.483 1.00 46.81 14 LYS B C 1
ATOM 1239 O O . LYS B 1 14 ? 46.130 21.007 15.869 1.00 45.31 14 LYS B O 1
ATOM 1245 N N . GLU B 1 15 ? 44.839 22.775 16.314 1.00 51.38 15 GLU B N 1
ATOM 1246 C CA . GLU B 1 15 ? 44.789 22.449 17.732 1.00 54.87 15 GLU B CA 1
ATOM 1247 C C . GLU B 1 15 ? 44.137 21.070 17.994 1.00 56.08 15 GLU B C 1
ATOM 1248 O O . GLU B 1 15 ? 44.675 20.233 18.739 1.00 47.17 15 GLU B O 1
ATOM 1254 N N . ALA B 1 16 ? 42.984 20.827 17.376 1.00 57.02 16 ALA B N 1
ATOM 1255 C CA . ALA B 1 16 ? 42.331 19.524 17.467 1.00 59.78 16 ALA B CA 1
ATOM 1256 C C . ALA B 1 16 ? 43.240 18.418 16.929 1.00 46.96 16 ALA B C 1
ATOM 1257 O O . ALA B 1 16 ? 43.372 17.347 17.541 1.00 47.21 16 ALA B O 1
ATOM 1259 N N . PHE B 1 17 ? 43.865 18.678 15.778 1.00 45.63 17 PHE B N 1
ATOM 1260 C CA . PHE B 1 17 ? 44.755 17.706 15.150 1.00 41.63 17 PHE B CA 1
ATOM 1261 C C . PHE B 1 17 ? 45.882 17.294 16.067 1.00 39.27 17 PHE B C 1
ATOM 1262 O O . PHE B 1 17 ? 46.210 16.119 16.143 1.00 43.41 17 PHE B O 1
ATOM 1270 N N . SER B 1 18 ? 46.491 18.264 16.740 1.00 42.33 18 SER B N 1
ATOM 1271 C CA . SER B 1 18 ? 47.617 17.984 17.626 1.00 44.44 18 SER B CA 1
ATOM 1272 C C . SER B 1 18 ? 47.202 17.106 18.806 1.00 47.25 18 SER B C 1
ATOM 1273 O O . SER B 1 18 ? 48.021 16.355 19.343 1.00 49.02 18 SER B O 1
ATOM 1276 N N . LEU B 1 19 ? 45.933 17.186 19.194 1.00 53.40 19 LEU B N 1
ATOM 1277 C CA . LEU B 1 19 ? 45.422 16.360 20.295 1.00 50.71 19 LEU B CA 1
ATOM 1278 C C . LEU B 1 19 ? 45.226 14.899 19.892 1.00 52.04 19 LEU B C 1
ATOM 1279 O O . LEU B 1 19 ? 45.354 14.015 20.737 1.00 54.10 19 LEU B O 1
ATOM 1284 N N . PHE B 1 20 ? 44.924 14.651 18.612 1.00 48.35 20 PHE B N 1
ATOM 1285 C CA . PHE B 1 20 ? 44.853 13.303 18.087 1.00 43.77 20 PHE B CA 1
ATOM 1286 C C . PHE B 1 20 ? 46.265 12.768 17.924 1.00 49.43 20 PHE B C 1
ATOM 1287 O O . PHE B 1 20 ? 46.554 11.639 18.277 1.00 47.84 20 PHE B O 1
ATOM 1295 N N . ASP B 1 21 ? 47.146 13.597 17.372 1.00 39.90 21 ASP B N 1
ATOM 1296 C CA . ASP B 1 21 ? 48.460 13.139 16.938 1.00 45.38 21 ASP B CA 1
ATOM 1297 C C . ASP B 1 21 ? 49.433 13.118 18.111 1.00 54.05 21 ASP B C 1
ATOM 1298 O O . ASP B 1 21 ? 50.342 13.940 18.207 1.00 50.26 21 ASP B O 1
ATOM 1303 N N . LYS B 1 22 ? 49.248 12.150 19.002 1.00 48.53 22 LYS B N 1
ATOM 1304 C CA . LYS B 1 22 ? 49.897 12.246 20.319 1.00 57.92 22 LYS B CA 1
ATOM 1305 C C . LYS B 1 22 ? 51.431 12.137 20.306 1.00 56.07 22 LYS B C 1
ATOM 1306 O O . LYS B 1 22 ? 52.087 12.730 21.151 1.00 61.17 22 LYS B O 1
ATOM 1312 N N . ASP B 1 23 ? 51.998 11.442 19.314 1.00 49.20 23 ASP B N 1
ATOM 1313 C CA . ASP B 1 23 ? 53.461 11.344 19.201 1.00 55.53 23 ASP B CA 1
ATOM 1314 C C . ASP B 1 23 ? 54.080 12.445 18.336 1.00 49.62 23 ASP B C 1
ATOM 1315 O O . ASP B 1 23 ? 55.288 12.468 18.103 1.00 53.54 23 ASP B O 1
ATOM 1320 N N . GLY B 1 24 ? 53.236 13.345 17.848 1.00 48.07 24 GLY B N 1
ATOM 1321 C CA . GLY B 1 24 ? 53.687 14.542 17.162 1.00 48.41 24 GLY B CA 1
ATOM 1322 C C . GLY B 1 24 ? 54.373 14.339 15.816 1.00 52.68 24 GLY B C 1
ATOM 1323 O O . GLY B 1 24 ? 55.058 15.247 15.346 1.00 53.47 24 GLY B O 1
ATOM 1324 N N . ASP B 1 25 ? 54.186 13.186 15.171 1.00 51.14 25 ASP B N 1
ATOM 1325 C CA . ASP B 1 25 ? 54.876 12.954 13.889 1.00 44.19 25 ASP B CA 1
ATOM 1326 C C . ASP B 1 25 ? 54.162 13.545 12.676 1.00 46.94 25 ASP B C 1
ATOM 1327 O O . ASP B 1 25 ? 54.696 13.517 11.556 1.00 50.22 25 ASP B O 1
ATOM 1332 N N . GLY B 1 26 ? 52.974 14.094 12.906 1.00 47.57 26 GLY B N 1
ATOM 1333 C CA . GLY B 1 26 ? 52.193 14.713 11.851 1.00 45.37 26 GLY B CA 1
ATOM 1334 C C . GLY B 1 26 ? 51.269 13.735 11.137 1.00 48.85 26 GLY B C 1
ATOM 1335 O O . GLY B 1 26 ? 50.665 14.094 10.126 1.00 44.23 26 GLY B O 1
ATOM 1336 N N . CYS B 1 27 ? 51.163 12.508 11.654 1.00 48.77 27 CYS B N 1
ATOM 1337 C CA . CYS B 1 27 ? 50.256 11.513 11.093 1.00 51.76 27 CYS B CA 1
ATOM 1338 C C . CYS B 1 27 ? 49.422 10.855 12.164 1.00 51.71 27 CYS B C 1
ATOM 1339 O O . CYS B 1 27 ? 49.973 10.247 13.096 1.00 49.79 27 CYS B O 1
ATOM 1342 N N . ILE B 1 28 ? 48.097 10.949 12.034 1.00 44.33 28 ILE B N 1
ATOM 1343 C CA . ILE B 1 28 ? 47.211 10.178 12.915 1.00 38.60 28 ILE B CA 1
ATOM 1344 C C . ILE B 1 28 ? 47.073 8.740 12.436 1.00 47.81 28 ILE B C 1
ATOM 1345 O O . ILE B 1 28 ? 46.649 8.496 11.303 1.00 47.19 28 ILE B O 1
ATOM 1350 N N . THR B 1 29 ? 47.417 7.798 13.314 1.00 49.74 29 THR B N 1
ATOM 1351 C CA . THR B 1 29 ? 47.318 6.365 13.038 1.00 47.71 29 THR B CA 1
ATOM 1352 C C . THR B 1 29 ? 46.025 5.801 13.628 1.00 47.28 29 THR B C 1
ATOM 1353 O O . THR B 1 29 ? 45.340 6.497 14.364 1.00 48.37 29 THR B O 1
ATOM 1357 N N . THR B 1 30 ? 45.692 4.540 13.324 1.00 47.86 30 THR B N 1
ATOM 1358 C CA . THR B 1 30 ? 44.507 3.923 13.923 1.00 49.44 30 THR B CA 1
ATOM 1359 C C . THR B 1 30 ? 44.642 3.839 15.434 1.00 48.33 30 THR B C 1
ATOM 1360 O O . THR B 1 30 ? 43.664 4.030 16.162 1.00 48.38 30 THR B O 1
ATOM 1364 N N . LYS B 1 31 ? 45.852 3.566 15.916 1.00 46.56 31 LYS B N 1
ATOM 1365 C CA . LYS B 1 31 ? 46.092 3.553 17.365 1.00 47.37 31 LYS B CA 1
ATOM 1366 C C . LYS B 1 31 ? 45.742 4.888 18.000 1.00 41.90 31 LYS B C 1
ATOM 1367 O O . LYS B 1 31 ? 45.101 4.956 19.064 1.00 45.22 31 LYS B O 1
ATOM 1373 N N . GLU B 1 32 ? 46.202 5.967 17.382 1.00 51.00 32 GLU B N 1
ATOM 1374 C CA . GLU B 1 32 ? 45.940 7.289 17.929 1.00 49.78 32 GLU B CA 1
ATOM 1375 C C . GLU B 1 32 ? 44.460 7.657 17.903 1.00 45.70 32 GLU B C 1
ATOM 1376 O O . GLU B 1 32 ? 43.939 8.262 18.842 1.00 44.32 32 GLU B O 1
ATOM 1382 N N . LEU B 1 33 ? 43.781 7.303 16.816 1.00 43.38 33 LEU B N 1
ATOM 1383 C CA . LEU B 1 33 ? 42.346 7.530 16.708 1.00 44.47 33 LEU B CA 1
ATOM 1384 C C . LEU B 1 33 ? 41.572 6.697 17.744 1.00 43.27 33 LEU B C 1
ATOM 1385 O O . LEU B 1 33 ? 40.645 7.195 18.392 1.00 48.19 33 LEU B O 1
ATOM 1390 N N . GLY B 1 34 ? 41.955 5.436 17.887 1.00 45.31 34 GLY B N 1
ATOM 1391 C CA . GLY B 1 34 ? 41.355 4.554 18.875 1.00 51.83 34 GLY B CA 1
ATOM 1392 C C . GLY B 1 34 ? 41.490 5.106 20.288 1.00 45.52 34 GLY B C 1
ATOM 1393 O O . GLY B 1 34 ? 40.555 5.072 21.075 1.00 48.75 34 GLY B O 1
ATOM 1394 N N . THR B 1 35 ? 42.659 5.636 20.609 1.00 41.90 35 THR B N 1
ATOM 1395 C CA . THR B 1 35 ? 42.867 6.213 21.946 1.00 47.05 35 THR B CA 1
ATOM 1396 C C . THR B 1 35 ? 41.905 7.348 22.243 1.00 48.16 35 THR B C 1
ATOM 1397 O O . THR B 1 35 ? 41.304 7.425 23.327 1.00 51.94 35 THR B O 1
ATOM 1401 N N . VAL B 1 36 ? 41.759 8.247 21.279 1.00 50.29 36 VAL B N 1
ATOM 1402 C CA . VAL B 1 36 ? 40.907 9.412 21.491 1.00 54.27 36 VAL B CA 1
ATOM 1403 C C . VAL B 1 36 ? 39.469 8.969 21.684 1.00 62.36 36 VAL B C 1
ATOM 1404 O O . VAL B 1 36 ? 38.817 9.338 22.665 1.00 58.94 36 VAL B O 1
ATOM 1408 N N . MET B 1 37 ? 38.987 8.154 20.749 1.00 47.99 37 MET B N 1
ATOM 1409 C CA . MET B 1 37 ? 37.615 7.683 20.804 1.00 48.74 37 MET B CA 1
ATOM 1410 C C . MET B 1 37 ? 37.272 6.941 22.075 1.00 57.25 37 MET B C 1
ATOM 1411 O O . MET B 1 37 ? 36.206 7.138 22.651 1.00 55.68 37 MET B O 1
ATOM 1416 N N . ARG B 1 38 ? 38.161 6.057 22.489 1.00 50.54 38 ARG B N 1
ATOM 1417 C CA . ARG B 1 38 ? 37.925 5.262 23.687 1.00 53.36 38 ARG B CA 1
ATOM 1418 C C . ARG B 1 38 ? 37.960 6.161 24.915 1.00 64.93 38 ARG B C 1
ATOM 1419 O O . ARG B 1 38 ? 37.211 5.946 25.865 1.00 65.16 38 ARG B O 1
ATOM 1427 N N . SER B 1 39 ? 38.805 7.188 24.883 1.00 52.83 39 SER B N 1
ATOM 1428 C CA . SER B 1 39 ? 38.880 8.134 26.008 1.00 60.71 39 SER B CA 1
ATOM 1429 C C . SER B 1 39 ? 37.572 8.894 26.191 1.00 69.81 39 SER B C 1
ATOM 1430 O O . SER B 1 39 ? 37.314 9.467 27.259 1.00 70.56 39 SER B O 1
ATOM 1433 N N . LEU B 1 40 ? 36.754 8.893 25.142 1.00 58.67 40 LEU B N 1
ATOM 1434 C CA . LEU B 1 40 ? 35.537 9.684 25.124 1.00 56.06 40 LEU B CA 1
ATOM 1435 C C . LEU B 1 40 ? 34.300 8.800 25.168 1.00 59.95 40 LEU B C 1
ATOM 1436 O O . LEU B 1 40 ? 33.190 9.249 24.868 1.00 66.93 40 LEU B O 1
ATOM 1441 N N . GLY B 1 41 ? 34.490 7.542 25.558 1.00 56.66 41 GLY B N 1
ATOM 1442 C CA . GLY B 1 41 ? 33.360 6.670 25.843 1.00 59.43 41 GLY B CA 1
ATOM 1443 C C . GLY B 1 41 ? 32.902 5.789 24.694 1.00 66.32 41 GLY B C 1
ATOM 1444 O O . GLY B 1 41 ? 31.836 5.171 24.761 1.00 69.30 41 GLY B O 1
ATOM 1445 N N . GLN B 1 42 ? 33.710 5.711 23.639 1.00 57.20 42 GLN B N 1
ATOM 1446 C CA . GLN B 1 42 ? 33.335 4.925 22.471 1.00 62.54 42 GLN B CA 1
ATOM 1447 C C . GLN B 1 42 ? 34.109 3.621 22.473 1.00 55.31 42 GLN B C 1
ATOM 1448 O O . GLN B 1 42 ? 35.181 3.533 23.081 1.00 52.68 42 GLN B O 1
ATOM 1454 N N . ASN B 1 43 ? 33.574 2.604 21.810 1.00 50.69 43 ASN B N 1
ATOM 1455 C CA . ASN B 1 43 ? 34.232 1.306 21.774 1.00 52.04 43 ASN B CA 1
ATOM 1456 C C . ASN B 1 43 ? 34.337 0.752 20.362 1.00 49.53 43 ASN B C 1
ATOM 1457 O O . ASN B 1 43 ? 33.693 -0.243 20.031 1.00 48.29 43 ASN B O 1
ATOM 1462 N N . PRO B 1 44 ? 35.148 1.395 19.528 1.00 48.53 44 PRO B N 1
ATOM 1463 C CA . PRO B 1 44 ? 35.312 0.926 18.152 1.00 43.48 44 PRO B CA 1
ATOM 1464 C C . PRO B 1 44 ? 36.170 -0.343 18.114 1.00 48.86 44 PRO B C 1
ATOM 1465 O O . PRO B 1 44 ? 37.004 -0.539 18.994 1.00 50.06 44 PRO B O 1
ATOM 1469 N N . THR B 1 45 ? 35.920 -1.214 17.144 1.00 47.19 45 THR B N 1
ATOM 1470 C CA . THR B 1 45 ? 36.790 -2.360 16.907 1.00 45.59 45 THR B CA 1
ATOM 1471 C C . THR B 1 45 ? 38.000 -1.911 16.087 1.00 47.41 45 THR B C 1
ATOM 1472 O O . THR B 1 45 ? 38.002 -0.813 15.525 1.00 45.03 45 THR B O 1
ATOM 1476 N N . GLU B 1 46 ? 39.022 -2.753 15.999 1.00 44.44 46 GLU B N 1
ATOM 1477 C CA . GLU B 1 46 ? 40.174 -2.437 15.147 1.00 46.35 46 GLU B CA 1
ATOM 1478 C C . GLU B 1 46 ? 39.755 -2.237 13.681 1.00 49.50 46 GLU B C 1
ATOM 1479 O O . GLU B 1 46 ? 40.260 -1.337 12.991 1.00 47.41 46 GLU B O 1
ATOM 1485 N N . ALA B 1 47 ? 38.872 -3.096 13.191 1.00 45.81 47 ALA B N 1
ATOM 1486 C CA . ALA B 1 47 ? 38.418 -2.985 11.809 1.00 49.54 47 ALA B CA 1
ATOM 1487 C C . ALA B 1 47 ? 37.666 -1.675 11.587 1.00 49.84 47 ALA B C 1
ATOM 1488 O O . ALA B 1 47 ? 37.804 -1.045 10.543 1.00 46.14 47 ALA B O 1
ATOM 1490 N N . GLU B 1 48 ? 36.867 -1.253 12.558 1.00 42.78 48 GLU B N 1
ATOM 1491 C CA . GLU B 1 48 ? 36.159 0.022 12.420 1.00 49.75 48 GLU B CA 1
ATOM 1492 C C . GLU B 1 48 ? 37.114 1.222 12.431 1.00 52.35 48 GLU B C 1
ATOM 1493 O O . GLU B 1 48 ? 36.871 2.221 11.755 1.00 44.44 48 GLU B O 1
ATOM 1499 N N . LEU B 1 49 ? 38.196 1.135 13.201 1.00 48.81 49 LEU B N 1
ATOM 1500 C CA . LEU B 1 49 ? 39.218 2.182 13.172 1.00 44.31 49 LEU B CA 1
ATOM 1501 C C . LEU B 1 49 ? 39.889 2.258 11.797 1.00 42.39 49 LEU B C 1
ATOM 1502 O O . LEU B 1 49 ? 40.146 3.338 11.282 1.00 46.08 49 LEU B O 1
ATOM 1507 N N . GLN B 1 50 ? 40.196 1.106 11.216 1.00 44.60 50 GLN B N 1
ATOM 1508 C CA . GLN B 1 50 ? 40.822 1.094 9.894 1.00 47.39 50 GLN B CA 1
ATOM 1509 C C . GLN B 1 50 ? 39.875 1.670 8.856 1.00 56.13 50 GLN B C 1
ATOM 1510 O O . GLN B 1 50 ? 40.304 2.364 7.933 1.00 52.37 50 GLN B O 1
ATOM 1516 N N . ASP B 1 51 ? 38.587 1.377 9.005 1.00 53.24 51 ASP B N 1
ATOM 1517 C CA . ASP B 1 51 ? 37.567 1.909 8.099 1.00 62.60 51 ASP B CA 1
ATOM 1518 C C . ASP B 1 51 ? 37.498 3.430 8.159 1.00 57.07 51 ASP B C 1
ATOM 1519 O O . ASP B 1 51 ? 37.366 4.089 7.129 1.00 51.03 51 ASP B O 1
ATOM 1524 N N . MET B 1 52 ? 37.576 3.980 9.368 1.00 49.16 52 MET B N 1
ATOM 1525 C CA . MET B 1 52 ? 37.537 5.420 9.565 1.00 45.99 52 MET B CA 1
ATOM 1526 C C . MET B 1 52 ? 38.777 6.097 8.993 1.00 53.01 52 MET B C 1
ATOM 1527 O O . MET B 1 52 ? 38.670 7.143 8.342 1.00 58.40 52 MET B O 1
ATOM 1532 N N . ILE B 1 53 ? 39.953 5.514 9.234 1.00 49.17 53 ILE B N 1
ATOM 1533 C CA . ILE B 1 53 ? 41.188 6.081 8.689 1.00 49.60 53 ILE B CA 1
ATOM 1534 C C . ILE B 1 53 ? 41.142 6.072 7.152 1.00 58.35 53 ILE B C 1
ATOM 1535 O O . ILE B 1 53 ? 41.460 7.068 6.501 1.00 59.69 53 ILE B O 1
ATOM 1540 N N . ASN B 1 54 ? 40.771 4.925 6.589 1.00 52.93 54 ASN B N 1
ATOM 1541 C CA . ASN B 1 54 ? 40.643 4.740 5.139 1.00 67.10 54 ASN B CA 1
ATOM 1542 C C . ASN B 1 54 ? 39.745 5.779 4.460 1.00 62.93 54 ASN B C 1
ATOM 1543 O O . ASN B 1 54 ? 40.027 6.245 3.361 1.00 74.07 54 ASN B O 1
ATOM 1548 N N . GLU B 1 55 ? 38.651 6.125 5.121 1.00 55.69 55 GLU B N 1
ATOM 1549 C CA . GLU B 1 55 ? 37.708 7.092 4.598 1.00 64.92 55 GLU B CA 1
ATOM 1550 C C . GLU B 1 55 ? 38.331 8.484 4.464 1.00 69.85 55 GLU B C 1
ATOM 1551 O O . GLU B 1 55 ? 38.004 9.229 3.543 1.00 70.46 55 GLU B O 1
ATOM 1557 N N . VAL B 1 56 ? 39.229 8.829 5.386 1.00 56.76 56 VAL B N 1
ATOM 1558 C CA . VAL B 1 56 ? 39.786 10.184 5.461 1.00 58.92 56 VAL B CA 1
ATOM 1559 C C . VAL B 1 56 ? 41.147 10.260 4.759 1.00 56.47 56 VAL B C 1
ATOM 1560 O O . VAL B 1 56 ? 41.587 11.327 4.341 1.00 56.17 56 VAL B O 1
ATOM 1564 N N . ASP B 1 57 ? 41.793 9.106 4.617 1.00 47.83 57 ASP B N 1
ATOM 1565 C CA . ASP B 1 57 ? 43.165 9.006 4.125 1.00 50.13 57 ASP B CA 1
ATOM 1566 C C . ASP B 1 57 ? 43.195 9.149 2.605 1.00 69.61 57 ASP B C 1
ATOM 1567 O O . ASP B 1 57 ? 43.269 8.154 1.890 1.00 72.86 57 ASP B O 1
ATOM 1572 N N . ALA B 1 58 ? 43.161 10.383 2.113 1.00 54.37 58 ALA B N 1
ATOM 1573 C CA . ALA B 1 58 ? 42.978 10.613 0.686 1.00 61.83 58 ALA B CA 1
ATOM 1574 C C . ALA B 1 58 ? 44.152 10.125 -0.159 1.00 67.82 58 ALA B C 1
ATOM 1575 O O . ALA B 1 58 ? 43.989 9.887 -1.347 1.00 75.17 58 ALA B O 1
ATOM 1577 N N . ASP B 1 59 ? 45.329 9.962 0.444 1.00 65.24 59 ASP B N 1
ATOM 1578 C CA . ASP B 1 59 ? 46.506 9.539 -0.333 1.00 63.83 59 ASP B CA 1
ATOM 1579 C C . ASP B 1 59 ? 46.910 8.071 -0.160 1.00 64.65 59 ASP B C 1
ATOM 1580 O O . ASP B 1 59 ? 47.928 7.642 -0.692 1.00 66.88 59 ASP B O 1
ATOM 1585 N N . GLY B 1 60 ? 46.113 7.312 0.587 1.00 72.18 60 GLY B N 1
ATOM 1586 C CA . GLY B 1 60 ? 46.323 5.879 0.748 1.00 67.43 60 GLY B CA 1
ATOM 1587 C C . GLY B 1 60 ? 47.481 5.380 1.613 1.00 68.45 60 GLY B C 1
ATOM 1588 O O . GLY B 1 60 ? 47.775 4.181 1.600 1.00 66.02 60 GLY B O 1
ATOM 1589 N N . ASN B 1 61 ? 48.141 6.259 2.370 1.00 74.20 61 ASN B N 1
ATOM 1590 C CA . ASN B 1 61 ? 49.270 5.811 3.195 1.00 62.34 61 ASN B CA 1
ATOM 1591 C C . ASN B 1 61 ? 48.889 5.214 4.545 1.00 66.83 61 ASN B C 1
ATOM 1592 O O . ASN B 1 61 ? 49.755 4.781 5.310 1.00 66.00 61 ASN B O 1
ATOM 1597 N N . GLY B 1 62 ? 47.594 5.169 4.827 1.00 70.45 62 GLY B N 1
ATOM 1598 C CA . GLY B 1 62 ? 47.110 4.496 6.017 1.00 65.16 62 GLY B CA 1
ATOM 1599 C C . GLY B 1 62 ? 47.145 5.348 7.277 1.00 56.05 62 GLY B C 1
ATOM 1600 O O . GLY B 1 62 ? 46.878 4.846 8.369 1.00 55.85 62 GLY B O 1
ATOM 1601 N N . THR B 1 63 ? 47.475 6.627 7.136 1.00 59.08 63 THR B N 1
ATOM 1602 C CA . THR B 1 63 ? 47.387 7.564 8.266 1.00 59.05 63 THR B CA 1
ATOM 1603 C C . THR B 1 63 ? 46.789 8.890 7.801 1.00 62.40 63 THR B C 1
ATOM 1604 O O . THR B 1 63 ? 46.733 9.167 6.599 1.00 61.34 63 THR B O 1
ATOM 1608 N N . ILE B 1 64 ? 46.345 9.709 8.749 1.00 50.39 64 ILE B N 1
ATOM 1609 C CA . ILE B 1 64 ? 45.743 10.996 8.412 1.00 43.43 64 ILE B CA 1
ATOM 1610 C C . ILE B 1 64 ? 46.713 12.137 8.703 1.00 45.18 64 ILE B C 1
ATOM 1611 O O . ILE B 1 64 ? 47.124 12.321 9.842 1.00 42.83 64 ILE B O 1
ATOM 1616 N N . ASP B 1 65 ? 47.095 12.897 7.679 1.00 47.60 65 ASP B N 1
ATOM 1617 C CA . ASP B 1 65 ? 47.918 14.079 7.911 1.00 46.03 65 ASP B CA 1
ATOM 1618 C C . ASP B 1 65 ? 47.037 15.315 8.107 1.00 46.60 65 ASP B C 1
ATOM 1619 O O . ASP B 1 65 ? 45.804 15.236 7.997 1.00 47.70 65 ASP B O 1
ATOM 1624 N N . PHE B 1 66 ? 47.651 16.467 8.345 1.00 46.28 66 PHE B N 1
ATOM 1625 C CA . PHE B 1 66 ? 46.839 17.641 8.634 1.00 46.40 66 PHE B CA 1
ATOM 1626 C C . PHE B 1 66 ? 45.982 18.130 7.460 1.00 58.14 66 PHE B C 1
ATOM 1627 O O . PHE B 1 66 ? 44.836 18.504 7.666 1.00 59.49 66 PHE B O 1
ATOM 1635 N N . PRO B 1 67 ? 46.532 18.143 6.231 1.00 47.78 67 PRO B N 1
ATOM 1636 C CA . PRO B 1 67 ? 45.655 18.613 5.144 1.00 49.46 67 PRO B CA 1
ATOM 1637 C C . PRO B 1 67 ? 44.424 17.723 5.006 1.00 55.68 67 PRO B C 1
ATOM 1638 O O . PRO B 1 67 ? 43.325 18.233 4.784 1.00 57.68 67 PRO B O 1
ATOM 1642 N N . GLU B 1 68 ? 44.606 16.414 5.171 1.00 46.19 68 GLU B N 1
ATOM 1643 C CA . GLU B 1 68 ? 43.489 15.464 5.136 1.00 51.10 68 GLU B CA 1
ATOM 1644 C C . GLU B 1 68 ? 42.515 15.695 6.306 1.00 48.91 68 GLU B C 1
ATOM 1645 O O . GLU B 1 68 ? 41.291 15.559 6.171 1.00 50.20 68 GLU B O 1
ATOM 1651 N N . PHE B 1 69 ? 43.059 16.053 7.460 1.00 47.47 69 PHE B N 1
ATOM 1652 C CA . PHE B 1 69 ? 42.212 16.334 8.634 1.00 45.03 69 PHE B CA 1
ATOM 1653 C C . PHE B 1 69 ? 41.437 17.641 8.451 1.00 53.93 69 PHE B C 1
ATOM 1654 O O . PHE B 1 69 ? 40.280 17.773 8.840 1.00 50.65 69 PHE B O 1
ATOM 1662 N N . LEU B 1 70 ? 42.096 18.618 7.855 1.00 47.33 70 LEU B N 1
ATOM 1663 C CA . LEU B 1 70 ? 41.463 19.907 7.564 1.00 55.85 70 LEU B CA 1
ATOM 1664 C C . LEU B 1 70 ? 40.275 19.778 6.596 1.00 58.01 70 LEU B C 1
ATOM 1665 O O . LEU B 1 70 ? 39.238 20.426 6.755 1.00 66.75 70 LEU B O 1
ATOM 1670 N N . ASN B 1 71 ? 40.439 18.937 5.584 1.00 46.68 71 ASN B N 1
ATOM 1671 C CA . ASN B 1 71 ? 39.389 18.692 4.621 1.00 59.55 71 ASN B CA 1
ATOM 1672 C C . ASN B 1 71 ? 38.213 18.065 5.341 1.00 66.17 71 ASN B C 1
ATOM 1673 O O . ASN B 1 71 ? 37.055 18.349 5.034 1.00 74.60 71 ASN B O 1
ATOM 1678 N N . LEU B 1 72 ? 38.518 17.209 6.312 1.00 57.31 72 LEU B N 1
ATOM 1679 C CA . LEU B 1 72 ? 37.484 16.606 7.150 1.00 54.01 72 LEU B CA 1
ATOM 1680 C C . LEU B 1 72 ? 36.700 17.649 7.942 1.00 56.67 72 LEU B C 1
ATOM 1681 O O . LEU B 1 72 ? 35.471 17.679 7.905 1.00 68.06 72 LEU B O 1
ATOM 1686 N N . MET B 1 73 ? 37.419 18.506 8.658 1.00 60.80 73 MET B N 1
ATOM 1687 C CA . MET B 1 73 ? 36.786 19.432 9.588 1.00 61.52 73 MET B CA 1
ATOM 1688 C C . MET B 1 73 ? 36.115 20.586 8.851 1.00 73.28 73 MET B C 1
ATOM 1689 O O . MET B 1 73 ? 35.171 21.196 9.358 1.00 74.87 73 MET B O 1
ATOM 1694 N N . ALA B 1 74 ? 36.606 20.870 7.648 1.00 57.77 74 ALA B N 1
ATOM 1695 C CA . ALA B 1 74 ? 36.153 22.023 6.869 1.00 70.91 74 ALA B CA 1
ATOM 1696 C C . ALA B 1 74 ? 34.749 21.857 6.305 1.00 89.32 74 ALA B C 1
ATOM 1697 O O . ALA B 1 74 ? 33.896 22.726 6.489 1.00 100.99 74 ALA B O 1
ATOM 1699 N N . ARG B 1 75 ? 34.516 20.746 5.611 1.00 79.68 75 ARG B N 1
ATOM 1700 C CA . ARG B 1 75 ? 33.242 20.520 4.927 1.00 106.93 75 ARG B CA 1
ATOM 1701 C C . ARG B 1 75 ? 32.048 20.526 5.878 1.00 104.28 75 ARG B C 1
ATOM 1702 O O . ARG B 1 75 ? 31.123 21.320 5.711 1.00 100.04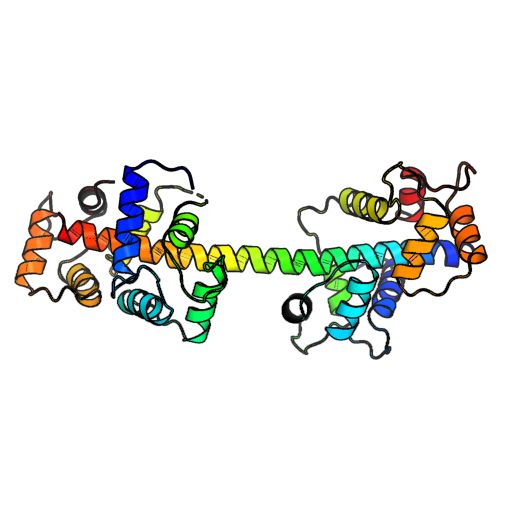 75 ARG B O 1
ATOM 1710 N N . ASP B 1 81 ? 21.912 24.395 12.694 1.00 173.57 81 ASP B N 1
ATOM 1711 C CA . ASP B 1 81 ? 22.765 23.889 11.626 1.00 177.78 81 ASP B CA 1
ATOM 1712 C C . ASP B 1 81 ? 24.243 24.083 11.950 1.00 167.54 81 ASP B C 1
ATOM 1713 O O . ASP B 1 81 ? 25.035 23.144 11.868 1.00 169.17 81 ASP B O 1
ATOM 1718 N N . SER B 1 82 ? 24.608 25.307 12.319 1.00 162.38 82 SER B N 1
ATOM 1719 C CA . SER B 1 82 ? 26.000 25.636 12.601 1.00 148.16 82 SER B CA 1
ATOM 1720 C C . SER B 1 82 ? 26.217 25.957 14.082 1.00 137.03 82 SER B C 1
ATOM 1721 O O . SER B 1 82 ? 27.240 26.533 14.456 1.00 125.51 82 SER B O 1
ATOM 1724 N N . GLU B 1 83 ? 25.255 25.577 14.920 1.00 148.09 83 GLU B N 1
ATOM 1725 C CA . GLU B 1 83 ? 25.331 25.850 16.355 1.00 134.66 83 GLU B CA 1
ATOM 1726 C C . GLU B 1 83 ? 24.703 24.727 17.187 1.00 127.08 83 GLU B C 1
ATOM 1727 O O . GLU B 1 83 ? 24.508 24.865 18.396 1.00 119.92 83 GLU B O 1
ATOM 1733 N N . GLU B 1 84 ? 24.387 23.616 16.531 1.00 102.17 84 GLU B N 1
ATOM 1734 C CA . GLU B 1 84 ? 23.878 22.441 17.225 1.00 100.63 84 GLU B CA 1
ATOM 1735 C C . GLU B 1 84 ? 25.048 21.571 17.676 1.00 96.70 84 GLU B C 1
ATOM 1736 O O . GLU B 1 84 ? 24.864 20.550 18.338 1.00 94.74 84 GLU B O 1
ATOM 1742 N N . GLU B 1 85 ? 26.257 21.979 17.306 1.00 93.70 85 GLU B N 1
ATOM 1743 C CA . GLU B 1 85 ? 27.452 21.252 17.707 1.00 89.97 85 GLU B CA 1
ATOM 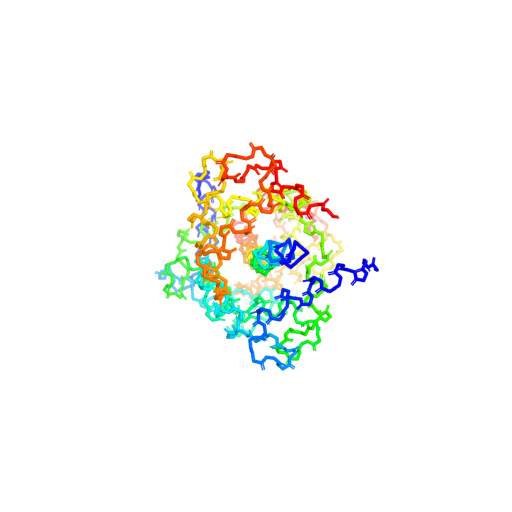1744 C C . GLU B 1 85 ? 28.010 21.803 19.016 1.00 86.10 85 GLU B C 1
ATOM 1745 O O . GLU B 1 85 ? 28.797 21.138 19.692 1.00 82.53 85 GLU B O 1
ATOM 1751 N N . LEU B 1 86 ? 27.595 23.017 19.368 1.00 95.31 86 LEU B N 1
ATOM 1752 C CA . LEU B 1 86 ? 27.938 23.599 20.663 1.00 91.92 86 LEU B CA 1
ATOM 1753 C C . LEU B 1 86 ? 27.154 22.873 21.763 1.00 90.25 86 LEU B C 1
ATOM 1754 O O . LEU B 1 86 ? 27.698 22.569 22.831 1.00 86.44 86 LEU B O 1
ATOM 1759 N N . LYS B 1 87 ? 25.884 22.579 21.488 1.00 83.56 87 LYS B N 1
ATOM 1760 C CA . LYS B 1 87 ? 25.079 21.750 22.383 1.00 82.37 87 LYS B CA 1
ATOM 1761 C C . LYS B 1 87 ? 25.665 20.341 22.446 1.00 80.15 87 LYS B C 1
ATOM 1762 O O . LYS B 1 87 ? 25.632 19.680 23.491 1.00 77.26 87 LYS B O 1
ATOM 1768 N N . GLU B 1 88 ? 26.196 19.888 21.313 1.00 68.86 88 GLU B N 1
ATOM 1769 C CA . GLU B 1 88 ? 26.814 18.576 21.221 1.00 67.04 88 GLU B CA 1
ATOM 1770 C C . GLU B 1 88 ? 27.973 18.456 22.198 1.00 62.43 88 GLU B C 1
ATOM 1771 O O . GLU B 1 88 ? 28.027 17.512 22.987 1.00 59.81 88 GLU B O 1
ATOM 1777 N N . ALA B 1 89 ? 28.894 19.416 22.137 1.00 77.30 89 ALA B N 1
ATOM 1778 C CA . ALA B 1 89 ? 30.029 19.473 23.056 1.00 73.01 89 ALA B CA 1
ATOM 1779 C C . ALA B 1 89 ? 29.564 19.440 24.512 1.00 70.37 89 ALA B C 1
ATOM 1780 O O . ALA B 1 89 ? 30.072 18.651 25.311 1.00 67.00 89 ALA B O 1
ATOM 1782 N N . PHE B 1 90 ? 28.599 20.299 24.845 1.00 73.66 90 PHE B N 1
ATOM 1783 C CA . PHE B 1 90 ? 28.038 20.357 26.197 1.00 71.54 90 PHE B CA 1
ATOM 1784 C C . PHE B 1 90 ? 27.509 18.986 26.613 1.00 70.64 90 PHE B C 1
ATOM 1785 O O . PHE B 1 90 ? 27.734 18.534 27.742 1.00 67.25 90 PHE B O 1
ATOM 1793 N N . ARG B 1 91 ? 26.807 18.334 25.686 1.00 73.77 91 ARG B N 1
ATOM 1794 C CA . ARG B 1 91 ? 26.297 16.978 25.888 1.00 73.37 91 ARG B CA 1
ATOM 1795 C C . ARG B 1 91 ? 27.389 15.972 26.280 1.00 69.73 91 ARG B C 1
ATOM 1796 O O . ARG B 1 91 ? 27.163 15.114 27.127 1.00 67.60 91 ARG B O 1
ATOM 1804 N N . VAL B 1 92 ? 28.564 16.070 25.670 1.00 74.74 92 VAL B N 1
ATOM 1805 C CA . VAL B 1 92 ? 29.658 15.170 26.034 1.00 71.26 92 VAL B CA 1
ATOM 1806 C C . VAL B 1 92 ? 29.993 15.287 27.518 1.00 67.20 92 VAL B C 1
ATOM 1807 O O . VAL B 1 92 ? 30.350 14.305 28.157 1.00 64.40 92 VAL B O 1
ATOM 1811 N N . PHE B 1 93 ? 29.847 16.483 28.073 1.00 86.55 93 PHE B N 1
ATOM 1812 C CA . PHE B 1 93 ? 30.096 16.673 29.497 1.00 82.86 93 PHE B CA 1
ATOM 1813 C C . PHE B 1 93 ? 28.856 16.400 30.370 1.00 82.96 93 PHE B C 1
ATOM 1814 O O . PHE B 1 93 ? 28.950 15.699 31.384 1.00 79.98 93 PHE B O 1
ATOM 1822 N N . ASP B 1 94 ? 27.692 16.911 29.969 1.00 67.72 94 ASP B N 1
ATOM 1823 C CA . ASP B 1 94 ? 26.468 16.693 30.754 1.00 70.16 94 ASP B CA 1
ATOM 1824 C C . ASP B 1 94 ? 25.859 15.280 30.605 1.00 71.89 94 ASP B C 1
ATOM 1825 O O . ASP B 1 94 ? 24.842 15.083 29.932 1.00 73.49 94 ASP B O 1
ATOM 1830 N N . LYS B 1 95 ? 26.491 14.304 31.252 1.00 83.07 95 LYS B N 1
ATOM 1831 C CA . LYS B 1 95 ? 25.995 12.928 31.270 1.00 98.27 95 LYS B CA 1
ATOM 1832 C C . LYS B 1 95 ? 24.733 12.813 32.128 1.00 101.52 95 LYS B C 1
ATOM 1833 O O . LYS B 1 95 ? 24.156 11.734 32.257 1.00 115.22 95 LYS B O 1
ATOM 1839 N N . ASP B 1 96 ? 24.307 13.930 32.711 1.00 75.57 96 ASP B N 1
ATOM 1840 C CA . ASP B 1 96 ? 23.060 13.961 33.475 1.00 77.98 96 ASP B CA 1
ATOM 1841 C C . ASP B 1 96 ? 21.906 14.302 32.549 1.00 79.46 96 ASP B C 1
ATOM 1842 O O . ASP B 1 96 ? 20.747 13.968 32.821 1.00 84.46 96 ASP B O 1
ATOM 1847 N N . GLN B 1 97 ? 22.234 14.984 31.453 1.00 78.47 97 GLN B N 1
ATOM 1848 C CA . GLN B 1 97 ? 21.220 15.534 30.572 1.00 79.63 97 GLN B CA 1
ATOM 1849 C C . GLN B 1 97 ? 20.283 16.342 31.454 1.00 81.17 97 GLN B C 1
ATOM 1850 O O . GLN B 1 97 ? 19.077 16.428 31.209 1.00 83.18 97 GLN B O 1
ATOM 1856 N N . ASN B 1 98 ? 20.867 16.918 32.503 1.00 84.13 98 ASN B N 1
ATOM 1857 C CA . ASN B 1 98 ? 20.123 17.737 33.444 1.00 86.91 98 ASN B CA 1
ATOM 1858 C C . ASN B 1 98 ? 20.416 19.223 33.252 1.00 82.82 98 ASN B C 1
ATOM 1859 O O . ASN B 1 98 ? 19.991 20.060 34.046 1.00 83.46 98 ASN B O 1
ATOM 1864 N N . GLY B 1 99 ? 21.134 19.543 32.182 1.00 94.70 99 GLY B N 1
ATOM 1865 C CA . GLY B 1 99 ? 21.398 20.926 31.829 1.00 89.91 99 GLY B CA 1
ATOM 1866 C C . GLY B 1 99 ? 22.572 21.539 32.574 1.00 85.27 99 GLY B C 1
ATOM 1867 O O . GLY B 1 99 ? 22.847 22.733 32.431 1.00 81.41 99 GLY B O 1
ATOM 1868 N N . PHE B 1 100 ? 23.277 20.728 33.360 1.00 79.98 100 PHE B N 1
ATOM 1869 C CA . PHE B 1 100 ? 24.401 21.234 34.142 1.00 75.81 100 PHE B CA 1
ATOM 1870 C C . PHE B 1 100 ? 25.573 20.254 34.193 1.00 73.53 100 PHE B C 1
ATOM 1871 O O . PHE B 1 100 ? 25.412 19.087 34.569 1.00 77.07 100 PHE B O 1
ATOM 1879 N N . ILE B 1 101 ? 26.759 20.734 33.840 1.00 71.90 101 ILE B N 1
ATOM 1880 C CA . ILE B 1 101 ? 27.974 19.977 34.084 1.00 70.31 101 ILE B CA 1
ATOM 1881 C C . ILE B 1 101 ? 28.410 20.105 35.558 1.00 70.07 101 ILE B C 1
ATOM 1882 O O . ILE B 1 101 ? 28.770 21.193 36.016 1.00 69.14 101 ILE B O 1
ATOM 1887 N N . SER B 1 102 ? 28.383 18.989 36.284 1.00 63.91 102 SER B N 1
ATOM 1888 C CA . SER B 1 102 ? 28.823 18.955 37.671 1.00 63.71 102 SER B CA 1
ATOM 1889 C C . SER B 1 102 ? 30.339 18.847 37.773 1.00 61.32 102 SER B C 1
ATOM 1890 O O . SER B 1 102 ? 31.016 18.593 36.785 1.00 59.98 102 SER B O 1
ATOM 1893 N N . ALA B 1 103 ? 30.872 18.998 38.984 1.00 71.39 103 ALA B N 1
ATOM 1894 C CA . ALA B 1 103 ? 32.294 18.737 39.210 1.00 77.93 103 ALA B CA 1
ATOM 1895 C C . ALA B 1 103 ? 32.638 17.285 38.855 1.00 84.66 103 ALA B C 1
ATOM 1896 O O . ALA B 1 103 ? 33.666 17.017 38.230 1.00 73.42 103 ALA B O 1
ATOM 1898 N N . ALA B 1 104 ? 31.770 16.354 39.256 1.00 66.70 104 ALA B N 1
ATOM 1899 C CA . ALA B 1 104 ? 31.957 14.927 38.956 1.00 67.05 104 ALA B CA 1
ATOM 1900 C C . ALA B 1 104 ? 32.025 14.623 37.445 1.00 66.55 104 ALA B C 1
ATOM 1901 O O . ALA B 1 104 ? 32.888 13.860 36.998 1.00 65.44 104 ALA B O 1
ATOM 1903 N N . GLU B 1 105 ? 31.098 15.205 36.685 1.00 85.47 105 GLU B N 1
ATOM 1904 C CA . GLU B 1 105 ? 30.965 14.929 35.257 1.00 84.44 105 GLU B CA 1
ATOM 1905 C C . GLU B 1 105 ? 32.149 15.478 34.462 1.00 73.08 105 GLU B C 1
ATOM 1906 O O . GLU B 1 105 ? 32.644 14.837 33.520 1.00 65.63 105 GLU B O 1
ATOM 1912 N N . LEU B 1 106 ? 32.582 16.678 34.834 1.00 71.27 106 LEU B N 1
ATOM 1913 C CA . LEU B 1 106 ? 33.717 17.325 34.188 1.00 65.87 106 LEU B CA 1
ATOM 1914 C C . LEU B 1 106 ? 34.976 16.565 34.544 1.00 66.26 106 LEU B C 1
ATOM 1915 O O . LEU B 1 106 ? 35.830 16.323 33.693 1.00 59.52 106 LEU B O 1
ATOM 1920 N N . ARG B 1 107 ? 35.079 16.194 35.817 1.00 60.90 107 ARG B N 1
ATOM 1921 C CA . ARG B 1 107 ? 36.191 15.394 36.310 1.00 61.42 107 ARG B CA 1
ATOM 1922 C C . ARG B 1 107 ? 36.326 14.121 35.489 1.00 59.98 107 ARG B C 1
ATOM 1923 O O . ARG B 1 107 ? 37.418 13.739 35.100 1.00 58.38 107 ARG B O 1
ATOM 1931 N N . HIS B 1 108 ? 35.202 13.460 35.255 1.00 55.19 108 HIS B N 1
ATOM 1932 C CA . HIS B 1 108 ? 35.190 12.194 34.551 1.00 55.69 108 HIS B CA 1
ATOM 1933 C C . HIS B 1 108 ? 35.755 12.371 33.135 1.00 54.20 108 HIS B C 1
ATOM 1934 O O . HIS B 1 108 ? 36.661 11.647 32.717 1.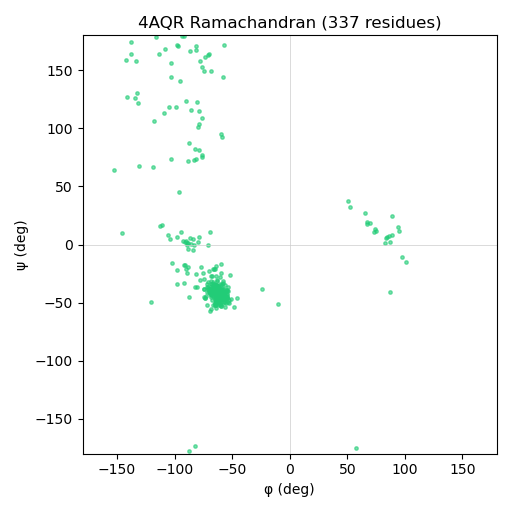00 53.09 108 HIS B O 1
ATOM 1941 N N . VAL B 1 109 ? 35.231 13.348 32.407 1.00 55.22 109 VAL B N 1
ATOM 1942 C CA . VAL B 1 109 ? 35.689 13.571 31.043 1.00 53.89 109 VAL B CA 1
ATOM 1943 C C . VAL B 1 109 ? 37.149 14.000 31.041 1.00 51.40 109 VAL B C 1
ATOM 1944 O O . VAL B 1 109 ? 37.977 13.416 30.342 1.00 50.22 109 VAL B O 1
ATOM 1948 N N . MET B 1 110 ? 37.468 15.006 31.853 1.00 57.84 110 MET B N 1
ATOM 1949 C CA . MET B 1 110 ? 38.822 15.563 31.881 1.00 55.50 110 MET B CA 1
ATOM 1950 C C . MET B 1 110 ? 39.875 14.526 32.263 1.00 60.95 110 MET B C 1
ATOM 1951 O O . MET B 1 110 ? 40.963 14.499 31.671 1.00 57.18 110 MET B O 1
ATOM 1956 N N . THR B 1 111 ? 39.561 13.671 33.235 1.00 59.95 111 THR B N 1
ATOM 1957 C CA . THR B 1 111 ? 40.470 12.592 33.618 1.00 72.60 111 THR B CA 1
ATOM 1958 C C . THR B 1 111 ? 40.531 11.484 32.565 1.00 67.28 111 THR B C 1
ATOM 1959 O O . THR B 1 111 ? 41.590 10.904 32.332 1.00 65.06 111 THR B O 1
ATOM 1963 N N . ASN B 1 112 ? 39.401 11.190 31.928 1.00 78.84 112 ASN B N 1
ATOM 1964 C CA . ASN B 1 112 ? 39.386 10.222 30.833 1.00 72.01 112 ASN B CA 1
ATOM 1965 C C . ASN B 1 112 ? 40.295 10.651 29.684 1.00 64.95 112 ASN B C 1
ATOM 1966 O O . ASN B 1 112 ? 40.769 9.814 28.900 1.00 67.57 112 ASN B O 1
ATOM 1971 N N . LEU B 1 113 ? 40.526 11.957 29.587 1.00 77.27 113 LEU B N 1
ATOM 1972 C CA . LEU B 1 113 ? 41.354 12.537 28.537 1.00 71.79 113 LEU B CA 1
ATOM 1973 C C . LEU B 1 113 ? 42.806 12.730 28.975 1.00 89.87 113 LEU B C 1
ATOM 1974 O O . LEU B 1 113 ? 43.587 13.398 28.288 1.00 82.01 113 LEU B O 1
ATOM 1979 N N . GLY B 1 114 ? 43.158 12.163 30.126 1.00 96.72 114 GLY B N 1
ATOM 1980 C CA . GLY B 1 114 ? 44.538 12.155 30.578 1.00 106.33 114 GLY B CA 1
ATOM 1981 C C . GLY B 1 114 ? 44.916 13.242 31.564 1.00 110.41 114 GLY B C 1
ATOM 1982 O O . GLY B 1 114 ? 46.000 13.203 32.150 1.00 112.00 114 GLY B O 1
ATOM 1983 N N . GLU B 1 115 ? 44.035 14.220 31.743 1.00 87.64 115 GLU B N 1
ATOM 1984 C CA . GLU B 1 115 ? 44.281 15.293 32.694 1.00 94.69 115 GLU B CA 1
ATOM 1985 C C . GLU B 1 115 ? 43.924 14.830 34.095 1.00 106.08 115 GLU B C 1
ATOM 1986 O O . GLU B 1 115 ? 42.896 15.223 34.648 1.00 105.42 115 GLU B O 1
ATOM 1992 N N . LYS B 1 116 ? 44.774 13.978 34.661 1.00 95.05 116 LYS B N 1
ATOM 1993 C CA . LYS B 1 116 ? 44.575 13.484 36.017 1.00 110.71 116 LYS B CA 1
ATOM 1994 C C . LYS B 1 116 ? 44.544 14.661 36.980 1.00 116.69 116 LYS B C 1
ATOM 1995 O O . LYS B 1 116 ? 45.584 15.110 37.463 1.00 117.39 116 LYS B O 1
ATOM 2001 N N . LEU B 1 117 ? 43.345 15.164 37.247 1.00 99.98 117 LEU B N 1
ATOM 2002 C CA . LEU B 1 117 ? 43.186 16.363 38.052 1.00 104.79 117 LEU B CA 1
ATOM 2003 C C . LEU B 1 117 ? 42.733 15.835 39.406 1.00 121.24 117 LEU B C 1
ATOM 2004 O O . LEU B 1 117 ? 41.992 14.854 39.486 1.00 124.19 117 LEU B O 1
ATOM 2009 N N . THR B 1 118 ? 43.191 16.488 40.469 1.00 113.05 118 THR B N 1
ATOM 2010 C CA . THR B 1 118 ? 42.722 16.190 41.812 1.00 124.27 118 THR B CA 1
ATOM 2011 C C . THR B 1 118 ? 41.361 16.844 41.991 1.00 127.15 118 THR B C 1
ATOM 2012 O O . THR B 1 118 ? 41.027 17.791 41.276 1.00 119.22 118 THR B O 1
ATOM 2016 N N . ASP B 1 119 ? 40.577 16.341 42.938 1.00 149.54 119 ASP B N 1
ATOM 2017 C CA . ASP B 1 119 ? 39.258 16.905 43.204 1.00 148.57 119 ASP B CA 1
ATOM 2018 C C . ASP B 1 119 ? 39.342 18.414 43.418 1.00 149.66 119 ASP B C 1
ATOM 2019 O O . ASP B 1 119 ? 38.377 19.138 43.179 1.00 138.65 119 ASP B O 1
ATOM 2024 N N . GLU B 1 120 ? 40.506 18.881 43.859 1.00 177.64 120 GLU B N 1
ATOM 2025 C CA . GLU B 1 120 ? 40.734 20.308 44.057 1.00 178.86 120 GLU B CA 1
ATOM 2026 C C . GLU B 1 120 ? 40.779 21.051 42.724 1.00 159.68 120 GLU B C 1
ATOM 2027 O O . GLU B 1 120 ? 40.003 21.978 42.500 1.00 156.00 120 GLU B O 1
ATOM 2033 N N . GLU B 1 121 ? 41.687 20.639 41.844 1.00 167.40 121 GLU B N 1
ATOM 2034 C CA . GLU B 1 121 ? 41.812 21.257 40.526 1.00 147.73 121 GLU B CA 1
ATOM 2035 C C . GLU B 1 121 ? 40.476 21.263 39.792 1.00 112.44 121 GLU B C 1
ATOM 2036 O O . GLU B 1 121 ? 40.155 22.218 39.080 1.00 95.48 121 GLU B O 1
ATOM 2042 N N . VAL B 1 122 ? 39.703 20.194 39.969 1.00 130.15 122 VAL B N 1
ATOM 2043 C CA . VAL B 1 122 ? 38.389 20.087 39.344 1.00 110.48 122 VAL B CA 1
ATOM 2044 C C . VAL B 1 122 ? 37.456 21.161 39.875 1.00 100.71 122 VAL B C 1
ATOM 2045 O O . VAL B 1 122 ? 36.870 21.932 39.104 1.00 94.43 122 VAL B O 1
ATOM 2049 N N . ASP B 1 123 ? 37.318 21.194 41.199 1.00 90.26 123 ASP B N 1
ATOM 2050 C CA . ASP B 1 123 ? 36.520 22.208 41.869 1.00 88.65 123 ASP B CA 1
ATOM 2051 C C . ASP B 1 123 ? 36.994 23.598 41.478 1.00 88.56 123 ASP B C 1
ATOM 2052 O O . ASP B 1 123 ? 36.191 24.501 41.279 1.00 87.02 123 ASP B O 1
ATOM 2057 N N . GLU B 1 124 ? 38.306 23.761 41.360 1.00 88.89 124 GLU B N 1
ATOM 2058 C CA . GLU B 1 124 ? 38.875 25.031 40.925 1.00 89.73 124 GLU B CA 1
ATOM 2059 C C . GLU B 1 124 ? 38.372 25.392 39.531 1.00 88.06 124 GLU B C 1
ATOM 2060 O O . GLU B 1 124 ? 37.875 26.498 39.308 1.00 87.28 124 GLU B O 1
ATOM 2066 N N . MET B 1 125 ? 38.497 24.449 38.598 1.00 98.42 125 MET B N 1
ATOM 2067 C CA . MET B 1 125 ? 37.988 24.634 37.243 1.00 90.79 125 MET B CA 1
ATOM 2068 C C . MET B 1 125 ? 36.509 25.006 37.228 1.00 87.62 125 MET B C 1
ATOM 2069 O O . MET B 1 125 ? 36.088 25.900 36.492 1.00 86.70 125 MET B O 1
ATOM 2074 N N . ILE B 1 126 ? 35.716 24.297 38.020 1.00 103.34 126 ILE B N 1
ATOM 2075 C CA . ILE B 1 126 ? 34.301 24.609 38.117 1.00 104.47 126 ILE B CA 1
ATOM 2076 C C . ILE B 1 126 ? 34.092 26.039 38.608 1.00 104.52 126 ILE B C 1
ATOM 2077 O O . ILE B 1 126 ? 33.265 26.767 38.059 1.00 86.94 126 ILE B O 1
ATOM 2082 N N . ARG B 1 127 ? 34.867 26.438 39.617 1.00 111.28 127 ARG B N 1
ATOM 2083 C CA . ARG B 1 127 ? 34.696 27.744 40.265 1.00 134.65 127 ARG B CA 1
ATOM 2084 C C . ARG B 1 127 ? 34.921 28.930 39.329 1.00 132.51 127 ARG B C 1
ATOM 2085 O O . ARG B 1 127 ? 34.252 29.955 39.455 1.00 133.84 127 ARG B O 1
ATOM 2093 N N . GLU B 1 128 ? 35.867 28.803 38.404 1.00 147.14 128 GLU B N 1
ATOM 2094 C CA . GLU B 1 128 ? 36.186 29.913 37.509 1.00 145.83 128 GLU B CA 1
ATOM 2095 C C . GLU B 1 128 ? 35.159 30.057 36.389 1.00 127.66 128 GLU B C 1
ATOM 2096 O O . GLU B 1 128 ? 34.905 31.165 35.913 1.00 125.74 128 GLU B O 1
ATOM 2102 N N . ALA B 1 129 ? 34.567 28.937 35.979 1.00 138.93 129 ALA B N 1
ATOM 2103 C CA . ALA B 1 129 ? 33.564 28.941 34.918 1.00 113.88 129 ALA B CA 1
ATOM 2104 C C . ALA B 1 129 ? 32.177 29.326 35.427 1.00 96.17 129 ALA B C 1
ATOM 2105 O O . ALA B 1 129 ? 31.347 29.825 34.668 1.00 91.18 129 ALA B O 1
ATOM 2107 N N . ASP B 1 130 ? 31.928 29.088 36.709 1.00 112.73 130 ASP B N 1
ATOM 2108 C CA . ASP B 1 130 ? 30.598 29.264 37.275 1.00 114.65 130 ASP B CA 1
ATOM 2109 C C . ASP B 1 130 ? 30.285 30.731 37.587 1.00 117.60 130 ASP B C 1
ATOM 2110 O O . ASP B 1 130 ? 30.712 31.262 38.613 1.00 130.20 130 ASP B O 1
ATOM 2115 N N . VAL B 1 131 ? 29.522 31.370 36.705 1.00 197.04 131 VAL B N 1
ATOM 2116 C CA . VAL B 1 131 ? 29.272 32.808 36.794 1.00 209.06 131 VAL B CA 1
ATOM 2117 C C . VAL B 1 131 ? 28.182 33.201 37.802 1.00 217.44 131 VAL B C 1
ATOM 2118 O O . VAL B 1 131 ? 28.293 34.229 38.471 1.00 230.78 131 VAL B O 1
ATOM 2122 N N . ASP B 1 132 ? 27.136 32.386 37.911 1.00 123.60 132 ASP B N 1
ATOM 2123 C CA . ASP B 1 132 ? 26.027 32.676 38.824 1.00 128.26 132 ASP B CA 1
ATOM 2124 C C . ASP B 1 132 ? 26.222 32.088 40.227 1.00 131.42 132 ASP B C 1
ATOM 2125 O O . ASP B 1 132 ? 25.600 32.543 41.188 1.00 136.43 132 ASP B O 1
ATOM 2130 N N . GLY B 1 133 ? 27.078 31.075 40.335 1.00 117.43 133 GLY B N 1
ATOM 2131 C CA . GLY B 1 133 ? 27.462 30.524 41.624 1.00 120.41 133 GLY B CA 1
ATOM 2132 C C . GLY B 1 133 ? 26.671 29.323 42.112 1.00 121.36 133 GLY B C 1
ATOM 2133 O O . GLY B 1 133 ? 26.753 28.964 43.288 1.00 125.00 133 GLY B O 1
ATOM 2134 N N . ASP B 1 134 ? 25.915 28.690 41.219 1.00 112.55 134 ASP B N 1
ATOM 2135 C CA . ASP B 1 134 ? 25.050 27.574 41.607 1.00 113.77 134 ASP B CA 1
ATOM 2136 C C . ASP B 1 134 ? 25.798 26.248 41.783 1.00 111.88 134 ASP B C 1
ATOM 2137 O O . ASP B 1 134 ? 25.183 25.203 41.991 1.00 112.55 134 ASP B O 1
ATOM 2142 N N . GLY B 1 135 ? 27.124 26.299 41.705 1.00 120.41 135 GLY B N 1
ATOM 2143 C CA . GLY B 1 135 ? 27.949 25.115 41.871 1.00 119.13 135 GLY B CA 1
ATOM 2144 C C . GLY B 1 135 ? 28.081 24.265 40.616 1.00 114.26 135 GLY B C 1
ATOM 2145 O O . GLY B 1 135 ? 28.731 23.214 40.638 1.00 113.29 135 GLY B O 1
ATOM 2146 N N . GLN B 1 136 ? 27.466 24.711 39.522 1.00 114.03 136 GLN B N 1
ATOM 2147 C CA . GLN B 1 136 ? 27.464 23.940 38.279 1.00 109.75 136 GLN B CA 1
ATOM 2148 C C . GLN B 1 136 ? 27.689 24.812 37.048 1.00 106.61 136 GLN B C 1
ATOM 2149 O O . GLN B 1 136 ? 27.741 26.041 37.144 1.00 107.81 136 GLN B O 1
ATOM 2155 N N . ILE B 1 137 ? 27.822 24.162 35.893 1.00 100.33 137 ILE B N 1
ATOM 2156 C CA . ILE B 1 137 ? 28.015 24.867 34.630 1.00 97.50 137 ILE B CA 1
ATOM 2157 C C . ILE B 1 137 ? 26.875 24.598 33.638 1.00 95.59 137 ILE B C 1
ATOM 2158 O O . ILE B 1 137 ? 26.789 23.510 33.053 1.00 93.62 137 ILE B O 1
ATOM 2163 N N . ASN B 1 138 ? 26.008 25.596 33.456 1.00 93.16 138 ASN B N 1
ATOM 2164 C CA . ASN B 1 138 ? 24.883 25.481 32.530 1.00 91.88 138 ASN B CA 1
ATOM 2165 C C . ASN B 1 138 ? 25.320 25.773 31.095 1.00 88.58 138 ASN B C 1
ATOM 2166 O O . ASN B 1 138 ? 26.512 25.930 30.830 1.00 87.34 138 ASN B O 1
ATOM 2171 N N . TYR B 1 139 ? 24.368 25.835 30.171 1.00 97.80 139 TYR B N 1
ATOM 2172 C CA . TYR B 1 139 ? 24.726 25.968 28.757 1.00 94.90 139 TYR B CA 1
ATOM 2173 C C . TYR B 1 139 ? 25.428 27.295 28.446 1.00 95.20 139 TYR B C 1
ATOM 2174 O O . TYR B 1 139 ? 26.391 27.319 27.685 1.00 93.41 139 TYR B O 1
ATOM 2183 N N . GLU B 1 140 ? 24.953 28.389 29.042 1.00 105.67 140 GLU B N 1
ATOM 2184 C CA . GLU B 1 140 ? 25.546 29.714 28.813 1.00 107.78 140 GLU B CA 1
ATOM 2185 C C . GLU B 1 140 ? 26.975 29.837 29.359 1.00 108.36 140 GLU B C 1
ATOM 2186 O O . GLU B 1 140 ? 27.832 30.465 28.735 1.00 106.42 140 GLU B O 1
ATOM 2192 N N . GLU B 1 141 ? 27.229 29.238 30.519 1.00 101.81 141 GLU B N 1
ATOM 2193 C CA . GLU B 1 141 ? 28.554 29.279 31.134 1.00 104.01 141 GLU B CA 1
ATOM 2194 C C . GLU B 1 141 ? 29.541 28.426 30.346 1.00 98.47 141 GLU B C 1
ATOM 2195 O O . GLU B 1 141 ? 30.733 28.735 30.271 1.00 98.71 141 GLU B O 1
ATOM 2201 N N . PHE B 1 142 ? 29.022 27.351 29.760 1.00 92.80 142 PHE B N 1
ATOM 2202 C CA . PHE B 1 142 ? 29.797 26.460 28.903 1.00 90.56 142 PHE B CA 1
ATOM 2203 C C . PHE B 1 142 ? 30.215 27.134 27.589 1.00 89.35 142 PHE B C 1
ATOM 2204 O O . PHE B 1 142 ? 31.404 27.175 27.255 1.00 89.37 142 PHE B O 1
ATOM 2212 N N . VAL B 1 143 ? 29.237 27.642 26.843 1.00 95.47 143 VAL B N 1
ATOM 2213 C CA . VAL B 1 143 ? 29.524 28.329 25.585 1.00 95.14 143 VAL B CA 1
ATOM 2214 C C . VAL B 1 143 ? 30.527 29.445 25.846 1.00 102.25 143 VAL B C 1
ATOM 2215 O O . VAL B 1 143 ? 31.434 29.675 25.048 1.00 96.57 143 VAL B O 1
ATOM 2219 N N . LYS B 1 144 ? 30.359 30.118 26.983 1.00 106.22 144 LYS B N 1
ATOM 2220 C CA . LYS B 1 144 ? 31.224 31.225 27.384 1.00 111.73 144 LYS B CA 1
ATOM 2221 C C . LYS B 1 144 ? 32.689 30.805 27.527 1.00 112.59 144 LYS B C 1
ATOM 2222 O O . LYS B 1 144 ? 33.592 31.558 27.159 1.00 116.52 144 LYS B O 1
ATOM 2228 N N . VAL B 1 145 ? 32.921 29.610 28.067 1.00 117.16 145 VAL B N 1
ATOM 2229 C CA . VAL B 1 145 ? 34.276 29.080 28.211 1.00 119.38 145 VAL B CA 1
ATOM 2230 C C . VAL B 1 145 ? 34.855 28.675 26.853 1.00 112.80 145 VAL B C 1
ATOM 2231 O O . VAL B 1 145 ? 36.057 28.808 26.612 1.00 116.06 145 VAL B O 1
ATOM 2235 N N . MET B 1 146 ? 33.996 28.194 25.984 1.00 110.00 146 MET B N 1
ATOM 2236 C CA . MET B 1 146 ? 34.393 27.834 24.657 1.00 105.50 146 MET B CA 1
ATOM 2237 C C . MET B 1 146 ? 34.851 29.050 23.876 1.00 106.83 146 MET B C 1
ATOM 2238 O O . MET B 1 146 ? 35.580 28.945 22.917 1.00 105.60 146 MET B O 1
ATOM 2243 N N . MET B 1 147 ? 34.424 30.207 24.335 1.00 111.20 147 MET B N 1
ATOM 2244 C CA . MET B 1 147 ? 34.567 31.486 23.631 1.00 114.30 147 MET B CA 1
ATOM 2245 C C . MET B 1 147 ? 33.396 31.705 22.671 1.00 108.70 147 MET B C 1
ATOM 2246 O O . MET B 1 147 ? 32.869 32.808 22.564 1.00 112.02 147 MET B O 1
ATOM 2251 N N . ALA B 1 148 ? 32.994 30.641 21.981 1.00 151.13 148 ALA B N 1
ATOM 2252 C CA . ALA B 1 148 ? 31.880 30.705 21.042 1.00 143.92 148 ALA B CA 1
ATOM 2253 C C . ALA B 1 148 ? 31.468 29.306 20.594 1.00 133.01 148 ALA B C 1
ATOM 2254 O O . ALA B 1 148 ? 32.305 28.503 20.178 1.00 125.35 148 ALA B O 1
ATOM 2256 N N . SER C 2 1 ? 10.101 -10.475 -36.922 1.00 81.00 39 SER D N 1
ATOM 2257 C CA . SER C 2 1 ? 8.959 -10.327 -36.025 1.00 78.11 39 SER D CA 1
ATOM 2258 C C . SER C 2 1 ? 8.971 -8.952 -35.370 1.00 78.01 39 SER D C 1
ATOM 2259 O O . SER C 2 1 ? 9.868 -8.633 -34.589 1.00 76.39 39 SER D O 1
ATOM 2262 N N . SER C 2 2 ? 7.973 -8.141 -35.701 1.00 70.95 40 SER D N 1
ATOM 2263 C CA . SER C 2 2 ? 7.849 -6.788 -35.168 1.00 74.03 40 SER D CA 1
ATOM 2264 C C . SER C 2 2 ? 7.874 -6.758 -33.631 1.00 76.89 40 SER D C 1
ATOM 2265 O O . SER C 2 2 ? 8.572 -5.942 -33.026 1.00 81.50 40 SER D O 1
ATOM 2268 N N . ILE C 2 3 ? 7.119 -7.659 -33.011 1.00 62.59 41 ILE D N 1
ATOM 2269 C CA . ILE C 2 3 ? 7.056 -7.754 -31.561 1.00 63.45 41 ILE D CA 1
ATOM 2270 C C . ILE C 2 3 ? 8.424 -8.103 -30.966 1.00 62.15 41 ILE D C 1
ATOM 2271 O O . ILE C 2 3 ? 8.810 -7.582 -29.914 1.00 66.11 41 ILE D O 1
ATOM 2276 N N . GLU C 2 4 ? 9.148 -8.993 -31.640 1.00 58.38 42 GLU D N 1
ATOM 2277 C CA . GLU C 2 4 ? 10.449 -9.444 -31.156 1.00 68.96 42 GLU D CA 1
ATOM 2278 C C . GLU C 2 4 ? 11.496 -8.348 -31.280 1.00 70.72 42 GLU D C 1
ATOM 2279 O O . GLU C 2 4 ? 12.381 -8.211 -30.428 1.00 64.83 42 GLU D O 1
ATOM 2285 N N . ARG C 2 5 ? 11.399 -7.575 -32.355 1.00 50.56 43 ARG D N 1
ATOM 2286 C CA . ARG C 2 5 ? 12.297 -6.442 -32.540 1.00 60.53 43 ARG D CA 1
ATOM 2287 C C . ARG C 2 5 ? 12.090 -5.386 -31.452 1.00 57.79 43 ARG D C 1
ATOM 2288 O 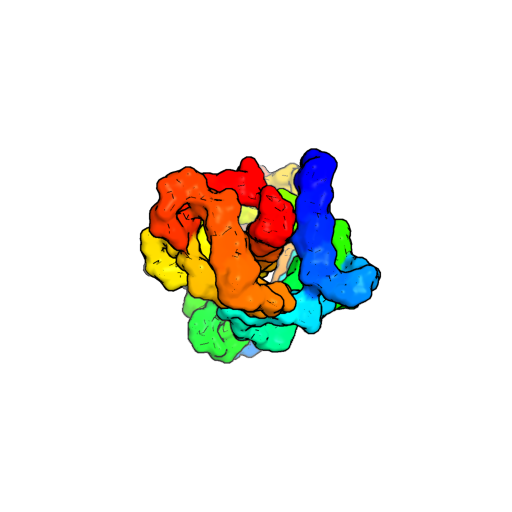O . ARG C 2 5 ? 13.057 -4.914 -30.847 1.00 55.46 43 ARG D O 1
ATOM 2296 N N . LEU C 2 6 ? 10.833 -5.018 -31.202 1.00 54.07 44 LEU D N 1
ATOM 2297 C CA . LEU C 2 6 ? 10.517 -3.992 -30.186 1.00 54.67 44 LEU D CA 1
ATOM 2298 C C . LEU C 2 6 ? 10.886 -4.444 -28.769 1.00 56.77 44 LEU D C 1
ATOM 2299 O O . LEU C 2 6 ? 11.304 -3.633 -27.929 1.00 55.83 44 LEU D O 1
ATOM 2304 N N . GLN C 2 7 ? 10.718 -5.737 -28.503 1.00 60.03 45 GLN D N 1
ATOM 2305 C CA . GLN C 2 7 ? 11.100 -6.293 -27.213 1.00 62.43 45 GLN D CA 1
ATOM 2306 C C . GLN C 2 7 ? 12.607 -6.227 -27.042 1.00 59.86 45 GLN D C 1
ATOM 2307 O O . GLN C 2 7 ? 13.097 -6.005 -25.944 1.00 49.96 45 GLN D O 1
ATOM 2313 N N . GLN C 2 8 ? 13.343 -6.438 -28.127 1.00 45.21 46 GLN D N 1
ATOM 2314 C CA . GLN C 2 8 ? 14.805 -6.357 -28.075 1.00 52.01 46 GLN D CA 1
ATOM 2315 C C . GLN C 2 8 ? 15.282 -4.941 -27.719 1.00 54.79 46 GLN D C 1
ATOM 2316 O O . GLN C 2 8 ? 16.233 -4.770 -26.949 1.00 50.65 46 GLN D O 1
ATOM 2322 N N . TRP C 2 9 ? 14.633 -3.932 -28.297 1.00 46.45 47 TRP D N 1
ATOM 2323 C 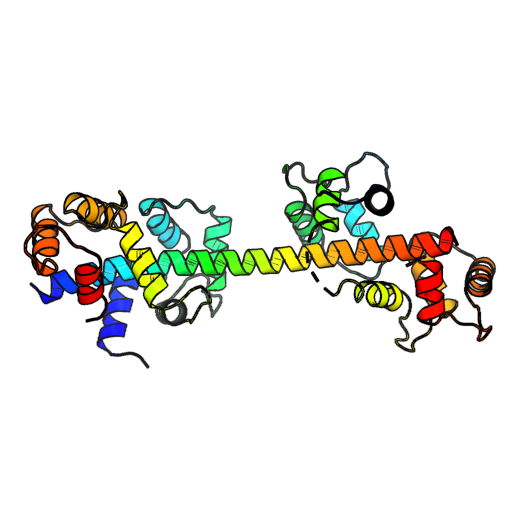CA . TRP C 2 9 ? 14.879 -2.541 -27.897 1.00 47.16 47 TRP D CA 1
ATOM 2324 C C . TRP C 2 9 ? 14.627 -2.295 -26.418 1.00 46.95 47 TRP D C 1
ATOM 2325 O O . TRP C 2 9 ? 15.413 -1.591 -25.768 1.00 46.03 47 TRP D O 1
ATOM 2336 N N . ARG C 2 10 ? 13.503 -2.796 -25.916 1.00 48.53 48 ARG D N 1
ATOM 2337 C CA . ARG C 2 10 ? 13.098 -2.543 -24.539 1.00 51.80 48 ARG D CA 1
ATOM 2338 C C . ARG C 2 10 ? 14.065 -3.222 -23.589 1.00 40.00 48 ARG D C 1
ATOM 2339 O O . ARG C 2 10 ? 14.545 -2.618 -22.630 1.00 43.47 48 ARG D O 1
ATOM 2347 N N . LYS C 2 11 ? 14.351 -4.486 -23.871 1.00 50.36 49 LYS D N 1
ATOM 2348 C CA . LYS C 2 11 ? 15.315 -5.244 -23.087 1.00 49.58 49 LYS D CA 1
ATOM 2349 C C . LYS C 2 11 ? 16.680 -4.561 -22.992 1.00 54.93 49 LYS D C 1
ATOM 2350 O O . LYS C 2 11 ? 17.284 -4.550 -21.938 1.00 43.61 49 LYS D O 1
ATOM 2356 N N . ALA C 2 12 ? 17.192 -4.025 -24.100 1.00 43.03 50 ALA D N 1
ATOM 2357 C CA . ALA C 2 12 ? 18.457 -3.280 -24.064 1.00 49.81 50 ALA D CA 1
ATOM 2358 C C . ALA C 2 12 ? 18.365 -2.078 -23.120 1.00 43.37 50 ALA D C 1
ATOM 2359 O O . ALA C 2 12 ? 19.237 -1.848 -22.280 1.00 47.76 50 ALA D O 1
ATOM 2361 N N . ALA C 2 13 ? 17.295 -1.309 -23.253 1.00 42.97 51 ALA D N 1
ATOM 2362 C CA . ALA C 2 13 ? 17.129 -0.112 -22.425 1.00 51.40 51 ALA D CA 1
ATOM 2363 C C . ALA C 2 13 ? 16.978 -0.489 -20.952 1.00 45.61 51 ALA D C 1
ATOM 2364 O O . ALA C 2 13 ? 17.484 0.214 -20.062 1.00 45.69 51 ALA D O 1
ATOM 2366 N N . LEU C 2 14 ? 16.280 -1.590 -20.695 1.00 48.21 52 LEU D N 1
ATOM 2367 C CA . LEU C 2 14 ? 16.087 -2.049 -19.309 1.00 46.15 52 LEU D CA 1
ATOM 2368 C C . LEU C 2 14 ? 17.382 -2.491 -18.683 1.00 44.40 52 LEU D C 1
ATOM 2369 O O . LEU C 2 14 ? 17.638 -2.225 -17.491 1.00 44.09 52 LEU D O 1
ATOM 2374 N N . VAL C 2 15 ? 18.219 -3.181 -19.458 1.00 43.61 53 VAL D N 1
ATOM 2375 C CA . VAL C 2 15 ? 19.521 -3.604 -18.932 1.00 40.69 53 VAL D CA 1
ATOM 2376 C C . VAL C 2 15 ? 20.402 -2.400 -18.606 1.00 49.22 53 VAL D C 1
ATOM 2377 O O . VAL C 2 15 ? 21.062 -2.356 -17.571 1.00 46.30 53 VAL D O 1
ATOM 2381 N N . LEU C 2 16 ? 20.424 -1.417 -19.498 1.00 40.53 54 LEU D N 1
ATOM 2382 C CA . LEU C 2 16 ? 21.168 -0.182 -19.211 1.00 45.64 54 LEU D CA 1
ATOM 2383 C C . LEU C 2 16 ? 20.656 0.481 -17.939 1.00 47.61 54 LEU D C 1
ATOM 2384 O O . LEU C 2 16 ? 21.432 0.934 -17.072 1.00 45.10 54 LEU D O 1
ATOM 2389 N N . ASN C 2 17 ? 19.337 0.561 -17.829 1.00 43.89 55 ASN D N 1
ATOM 2390 C CA . ASN C 2 17 ? 18.730 1.163 -16.644 1.00 48.56 55 ASN D CA 1
ATOM 2391 C C . ASN C 2 17 ? 19.058 0.375 -15.376 1.00 46.41 55 ASN D C 1
ATOM 2392 O O . ASN C 2 17 ? 19.299 0.963 -14.315 1.00 45.71 55 ASN D O 1
ATOM 2397 N N . ALA C 2 18 ? 19.097 -0.951 -15.484 1.00 48.86 56 ALA D N 1
ATOM 2398 C CA . ALA C 2 18 ? 19.377 -1.817 -14.336 1.00 46.26 56 ALA D CA 1
ATOM 2399 C C . ALA C 2 18 ? 20.776 -1.580 -13.801 1.00 52.59 56 ALA D C 1
ATOM 2400 O O . ALA C 2 18 ? 20.998 -1.498 -12.588 1.00 48.69 56 ALA D O 1
ATOM 2402 N N . SER C 2 19 ? 21.724 -1.500 -14.726 1.00 48.18 57 SER D N 1
ATOM 2403 C CA . SER C 2 19 ? 23.113 -1.221 -14.410 1.00 47.15 57 SER D CA 1
ATOM 2404 C C . SER C 2 19 ? 23.232 0.117 -13.688 1.00 54.37 57 SER D C 1
ATOM 2405 O O . SER C 2 19 ? 23.914 0.233 -12.653 1.00 51.48 57 SER D O 1
ATOM 2408 N N . ARG C 2 20 ? 22.556 1.127 -14.224 1.00 44.84 58 ARG D N 1
ATOM 2409 C CA . ARG C 2 20 ? 22.515 2.436 -13.578 1.00 50.18 58 ARG D CA 1
ATOM 2410 C C . ARG C 2 20 ? 21.932 2.352 -12.151 1.00 52.72 58 ARG D C 1
ATOM 2411 O O . ARG C 2 20 ? 22.420 3.027 -11.230 1.00 51.90 58 ARG D O 1
ATOM 2419 N N . ARG C 2 21 ? 20.904 1.525 -11.957 1.00 49.07 59 ARG D N 1
ATOM 2420 C CA . ARG C 2 21 ? 20.284 1.393 -10.628 1.00 50.09 59 ARG D CA 1
ATOM 2421 C C . ARG C 2 21 ? 21.202 0.700 -9.642 1.00 50.63 59 ARG D C 1
ATOM 2422 O O . ARG C 2 21 ? 21.280 1.108 -8.476 1.00 49.60 59 ARG D O 1
ATOM 2430 N N . PHE C 2 22 ? 21.893 -0.340 -10.102 1.00 51.31 60 PHE D N 1
ATOM 2431 C CA . PHE C 2 22 ? 22.879 -1.015 -9.267 1.00 51.60 60 PHE D CA 1
ATOM 2432 C C . PHE C 2 22 ? 23.931 -0.006 -8.792 1.00 58.19 60 PHE D C 1
ATOM 2433 O O . PHE C 2 22 ? 24.253 0.051 -7.612 1.00 54.93 60 PHE D O 1
ATOM 2441 N N . ARG C 2 23 ? 24.438 0.805 -9.720 1.00 47.72 61 ARG D N 1
ATOM 2442 C CA . ARG C 2 23 ? 25.434 1.827 -9.409 1.00 56.38 61 ARG D CA 1
ATOM 2443 C C . ARG C 2 23 ? 24.952 2.915 -8.451 1.00 60.46 61 ARG D C 1
ATOM 2444 O O . ARG C 2 23 ? 25.687 3.335 -7.554 1.00 61.38 61 ARG D O 1
ATOM 2452 N N . TYR C 2 24 ? 23.727 3.379 -8.656 1.00 53.28 62 TYR D N 1
ATOM 2453 C CA . TYR C 2 24 ? 23.148 4.416 -7.815 1.00 59.51 62 TYR D CA 1
ATOM 2454 C C . TYR C 2 24 ? 22.986 3.900 -6.392 1.00 60.09 62 TYR D C 1
ATOM 2455 O O . TYR C 2 24 ? 23.217 4.623 -5.418 1.00 57.22 62 TYR D O 1
ATOM 2464 N N . THR C 2 25 ? 22.606 2.634 -6.292 1.00 54.63 63 THR D N 1
ATOM 2465 C CA . THR C 2 25 ? 22.485 1.936 -5.025 1.00 62.91 63 THR D CA 1
ATOM 2466 C C . THR C 2 25 ? 23.796 2.028 -4.223 1.00 71.51 63 THR D C 1
ATOM 2467 O O . THR C 2 25 ? 23.791 2.277 -3.013 1.00 70.38 63 THR D O 1
ATOM 2471 N N . LEU C 2 26 ? 24.916 1.847 -4.914 1.00 61.31 64 LEU D N 1
ATOM 2472 C CA . LEU C 2 26 ? 26.244 1.941 -4.312 1.00 63.19 64 LEU D CA 1
ATOM 2473 C C . LEU C 2 26 ? 26.592 3.372 -3.906 1.00 64.25 64 LEU D C 1
ATOM 2474 O O . LEU C 2 26 ? 27.191 3.601 -2.853 1.00 64.16 64 LEU D O 1
ATOM 2479 N N . ASP C 2 27 ? 26.238 4.331 -4.754 1.00 54.42 65 ASP D N 1
ATOM 2480 C CA . ASP C 2 27 ? 26.543 5.736 -4.501 1.00 62.90 65 ASP D CA 1
ATOM 2481 C C . ASP C 2 27 ? 25.851 6.233 -3.242 1.00 65.27 65 ASP D C 1
ATOM 2482 O O . ASP C 2 27 ? 26.398 7.061 -2.506 1.00 62.01 65 ASP D O 1
ATOM 2487 N N . LEU C 2 28 ? 24.639 5.735 -3.017 1.00 69.94 66 LEU D N 1
ATOM 2488 C CA . LEU C 2 28 ? 23.864 6.092 -1.836 1.00 78.05 66 LEU D CA 1
ATOM 2489 C C . LEU C 2 28 ? 24.523 5.550 -0.570 1.00 76.41 66 LEU D C 1
ATOM 2490 O O . LEU C 2 28 ? 24.759 6.297 0.385 1.00 72.97 66 LEU D O 1
ATOM 2495 N N . LYS C 2 29 ? 24.812 4.251 -0.572 1.00 67.72 67 LYS D N 1
ATOM 2496 C CA . LYS C 2 29 ? 25.537 3.615 0.530 1.00 72.06 67 LYS D CA 1
ATOM 2497 C C . LYS C 2 29 ? 26.777 4.420 0.879 1.00 68.87 67 LYS D C 1
ATOM 2498 O O . LYS C 2 29 ? 26.979 4.811 2.029 1.00 71.35 67 LYS D O 1
ATOM 2504 N N . LYS C 2 30 ? 27.591 4.680 -0.135 1.00 65.32 68 LYS D N 1
ATOM 2505 C CA . LYS C 2 30 ? 28.871 5.352 0.044 1.00 61.40 68 LYS D CA 1
ATOM 2506 C C . LYS C 2 30 ? 28.736 6.756 0.642 1.00 70.34 68 LYS D C 1
ATOM 2507 O O . LYS C 2 30 ? 29.502 7.135 1.531 1.00 64.19 68 LYS D O 1
ATOM 2513 N N . GLU C 2 31 ? 27.762 7.524 0.159 1.00 61.44 69 GLU D N 1
ATOM 2514 C CA . GLU C 2 31 ? 27.531 8.862 0.685 1.00 68.49 69 GLU D CA 1
ATOM 2515 C C . GLU C 2 31 ? 27.056 8.838 2.139 1.00 63.85 69 GLU D C 1
ATOM 2516 O O . GLU C 2 31 ? 27.377 9.738 2.917 1.00 63.50 69 GLU D O 1
ATOM 2522 N N . GLN C 2 32 ? 26.286 7.817 2.504 1.00 63.88 70 GLN D N 1
ATOM 2523 C CA . GLN C 2 32 ? 25.778 7.711 3.866 1.00 70.28 70 GLN D CA 1
ATOM 2524 C C . GLN C 2 32 ? 26.889 7.303 4.828 1.00 72.27 70 GLN D C 1
ATOM 2525 O O . GLN C 2 32 ? 27.037 7.878 5.915 1.00 68.31 70 GLN D O 1
ATOM 2531 N N . GLU C 2 33 ? 27.663 6.300 4.430 1.00 71.75 71 GLU D N 1
ATOM 2532 C CA . GLU C 2 33 ? 28.780 5.845 5.238 1.00 77.50 71 GLU D CA 1
ATOM 2533 C C . GLU C 2 33 ? 29.805 6.960 5.424 1.00 77.04 71 GLU D C 1
ATOM 2534 O O . GLU C 2 33 ? 30.302 7.178 6.532 1.00 70.03 71 GLU D O 1
ATOM 2540 N N . THR C 2 34 ? 30.083 7.690 4.350 1.00 55.85 72 THR D N 1
ATOM 2541 C CA . THR C 2 34 ? 30.996 8.835 4.414 1.00 60.79 72 THR D CA 1
ATOM 2542 C C . THR C 2 34 ? 30.551 9.942 5.387 1.00 68.75 72 THR D C 1
ATOM 2543 O O . THR C 2 34 ? 31.347 10.423 6.200 1.00 62.43 72 THR D O 1
ATOM 2547 N N . ARG C 2 35 ? 29.294 10.365 5.296 1.00 62.11 73 ARG D N 1
ATOM 2548 C CA . ARG C 2 35 ? 28.758 11.333 6.249 1.00 69.92 73 ARG D CA 1
ATOM 2549 C C . ARG C 2 35 ? 28.868 10.821 7.686 1.00 63.01 73 ARG D C 1
ATOM 2550 O O . ARG C 2 35 ? 29.227 11.578 8.589 1.00 59.71 73 ARG D O 1
ATOM 2558 N N . GLU C 2 36 ? 28.540 9.546 7.890 1.00 61.92 74 GLU D N 1
ATOM 2559 C CA . GLU C 2 36 ? 28.559 8.938 9.218 1.00 63.10 74 GLU D CA 1
ATOM 2560 C C . GLU C 2 36 ? 29.940 9.024 9.842 1.00 62.30 74 GLU D C 1
ATOM 2561 O O . GLU C 2 36 ? 30.106 9.448 10.996 1.00 58.00 74 GLU D O 1
ATOM 2567 N N . MET C 2 37 ? 30.932 8.593 9.078 1.00 53.64 75 MET D N 1
ATOM 2568 C CA . MET C 2 37 ? 32.280 8.510 9.601 1.00 64.51 75 MET D CA 1
ATOM 2569 C C . MET C 2 37 ? 32.815 9.905 9.861 1.00 69.09 75 MET D C 1
ATOM 2570 O O . MET C 2 37 ? 33.451 10.162 10.889 1.00 59.13 75 MET D O 1
ATOM 2575 N N . ARG C 2 38 ? 32.506 10.823 8.954 1.00 64.17 76 ARG D N 1
ATOM 2576 C CA . ARG C 2 38 ? 32.962 12.192 9.110 1.00 63.97 76 ARG D CA 1
ATOM 2577 C C . ARG C 2 38 ? 32.355 12.877 10.340 1.00 69.78 76 ARG D C 1
ATOM 2578 O O . ARG C 2 38 ? 33.080 13.445 11.162 1.00 67.59 76 ARG D O 1
ATOM 2586 N N . GLN C 2 39 ? 31.035 12.800 10.487 1.00 58.87 77 GLN D N 1
ATOM 2587 C CA . GLN C 2 39 ? 30.375 13.382 11.651 1.00 63.34 77 GLN D CA 1
ATOM 2588 C C . GLN C 2 39 ? 30.894 12.780 12.967 1.00 54.25 77 GLN D C 1
ATOM 2589 O O . GLN C 2 39 ? 30.965 13.458 13.986 1.00 56.38 77 GLN D O 1
ATOM 2595 N N . LYS C 2 40 ? 31.242 11.505 12.929 1.00 55.28 78 LYS D N 1
ATOM 2596 C CA . LYS C 2 40 ? 31.808 10.816 14.072 1.00 64.12 78 LYS D CA 1
ATOM 2597 C C . LYS C 2 40 ? 33.164 11.388 14.460 1.00 62.29 78 LYS D C 1
ATOM 2598 O O . LYS C 2 40 ? 33.396 11.724 15.628 1.00 52.73 78 LYS D O 1
ATOM 2604 N N . ILE C 2 41 ? 34.070 11.488 13.488 1.00 47.04 79 ILE D N 1
ATOM 2605 C CA . ILE C 2 41 ? 35.378 12.037 13.786 1.00 52.36 79 ILE D CA 1
ATOM 2606 C C . ILE C 2 41 ? 35.271 13.500 14.190 1.00 51.21 79 ILE D C 1
ATOM 2607 O O . ILE C 2 41 ? 35.965 13.941 15.117 1.00 48.62 79 ILE D O 1
ATOM 2612 N N . ARG C 2 42 ? 34.402 14.261 13.515 1.00 47.47 80 ARG D N 1
ATOM 2613 C CA . ARG C 2 42 ? 34.234 15.678 13.855 1.00 51.16 80 ARG D CA 1
ATOM 2614 C C . ARG C 2 42 ? 33.738 15.900 15.288 1.00 47.94 80 ARG D C 1
ATOM 2615 O O . ARG C 2 42 ? 34.179 16.827 15.980 1.00 52.48 80 ARG D O 1
ATOM 2623 N N . SER C 2 43 ? 32.801 15.069 15.720 1.00 49.94 81 SER D N 1
ATOM 2624 C CA . SER C 2 43 ? 32.222 15.234 17.044 1.00 49.27 81 SER D CA 1
ATOM 2625 C C . SER C 2 43 ? 33.286 14.968 18.119 1.00 46.55 81 SER D C 1
ATOM 2626 O O . SER C 2 43 ? 33.300 15.620 19.156 1.00 41.85 81 SER D O 1
ATOM 2629 N N . HIS C 2 44 ? 34.198 14.042 17.849 1.00 44.57 82 HIS D N 1
ATOM 2630 C CA . HIS C 2 44 ? 35.312 13.781 18.762 1.00 54.23 82 HIS D CA 1
ATOM 2631 C C . HIS C 2 44 ? 36.322 14.918 18.790 1.00 49.51 82 HIS D C 1
ATOM 2632 O O . HIS C 2 44 ? 36.843 15.279 19.842 1.00 42.96 82 HIS D O 1
ATOM 2639 N N . ALA C 2 45 ? 36.574 15.512 17.635 1.00 41.50 83 ALA D N 1
ATOM 2640 C CA . ALA C 2 45 ? 37.494 16.634 17.572 1.00 44.66 83 ALA D CA 1
ATOM 2641 C C . ALA C 2 45 ? 36.915 17.819 18.352 1.00 40.73 83 ALA D C 1
ATOM 2642 O O . ALA C 2 45 ? 37.625 18.514 19.094 1.00 48.83 83 ALA D O 1
ATOM 2644 N N . HIS C 2 46 ? 35.621 18.044 18.199 1.00 47.15 84 HIS D N 1
ATOM 2645 C CA . HIS C 2 46 ? 34.975 19.137 18.930 1.00 56.41 84 HIS D CA 1
ATOM 2646 C C . HIS C 2 46 ? 34.983 18.873 20.434 1.00 51.08 84 HIS D C 1
ATOM 2647 O O . HIS C 2 46 ? 35.180 19.794 21.230 1.00 48.12 84 HIS D O 1
ATOM 2654 N N . ALA C 2 47 ? 34.804 17.615 20.822 1.00 50.18 85 ALA D N 1
ATOM 2655 C CA . ALA C 2 47 ? 34.883 17.255 22.238 1.00 54.22 85 ALA D CA 1
ATOM 2656 C C . ALA C 2 47 ? 36.258 17.584 22.823 1.00 49.66 85 ALA D C 1
ATOM 2657 O O . ALA C 2 47 ? 36.352 18.148 23.917 1.00 50.64 85 ALA D O 1
ATOM 2659 N N . LEU C 2 48 ? 37.314 17.263 22.075 1.00 47.69 86 LEU D N 1
ATOM 2660 C CA . LEU C 2 48 ? 38.690 17.563 22.473 1.00 45.54 86 LEU D CA 1
ATOM 2661 C C . LEU C 2 48 ? 38.946 19.056 22.607 1.00 50.62 86 LEU D C 1
ATOM 2662 O O . LEU C 2 48 ? 39.656 19.505 23.510 1.00 51.68 86 LEU D O 1
ATOM 2667 N N . LEU C 2 49 ? 38.394 19.822 21.678 1.00 47.55 87 LEU D N 1
ATOM 2668 C CA . LEU C 2 49 ? 38.570 21.266 21.695 1.00 52.93 87 LEU D CA 1
ATOM 2669 C C . LEU C 2 49 ? 37.831 21.848 22.894 1.00 53.05 87 LEU D C 1
ATOM 2670 O O . LEU C 2 49 ? 38.317 22.778 23.538 1.00 53.06 87 LEU D O 1
ATOM 2675 N N . ALA C 2 50 ? 36.662 21.289 23.190 1.00 54.20 88 ALA D N 1
ATOM 2676 C CA . ALA C 2 50 ? 35.881 21.725 24.348 1.00 54.51 88 ALA D CA 1
ATOM 2677 C C . ALA C 2 50 ? 36.669 21.488 25.627 1.00 57.73 88 ALA D C 1
ATOM 2678 O O . ALA C 2 50 ? 36.789 22.387 26.470 1.00 59.30 88 ALA D O 1
ATOM 2680 N N . ALA C 2 51 ? 37.234 20.289 25.757 1.00 53.30 89 ALA D N 1
ATOM 2681 C CA . ALA C 2 51 ? 38.099 19.971 26.888 1.00 52.59 89 ALA D CA 1
ATOM 2682 C C . ALA C 2 51 ? 39.249 20.968 27.003 1.00 66.35 89 ALA D C 1
ATOM 2683 O O . ALA C 2 51 ? 39.495 21.521 28.081 1.00 61.92 89 ALA D O 1
ATOM 2685 N N . ASN C 2 52 ? 39.948 21.190 25.891 1.00 60.42 90 ASN D N 1
ATOM 2686 C CA . ASN C 2 52 ? 41.106 22.089 25.853 1.00 66.19 90 ASN D CA 1
ATOM 2687 C C . ASN C 2 52 ? 40.762 23.509 26.301 1.00 68.26 90 ASN D C 1
ATOM 2688 O O . ASN C 2 52 ? 41.603 24.214 26.859 1.00 62.01 90 ASN D O 1
ATOM 2693 N N . ARG C 2 53 ? 39.527 23.933 26.044 1.00 62.73 91 ARG D N 1
ATOM 2694 C CA . ARG C 2 53 ? 39.087 25.258 26.452 1.00 67.51 91 ARG D CA 1
ATOM 2695 C C . ARG C 2 53 ? 39.028 25.332 27.982 1.00 79.08 91 ARG D C 1
ATOM 2696 O O . ARG C 2 53 ? 39.410 26.338 28.586 1.00 78.22 91 ARG D O 1
ATOM 2704 N N . PHE C 2 54 ? 38.552 24.260 28.607 1.00 78.37 92 PHE D N 1
ATOM 2705 C CA . PHE C 2 54 ? 38.530 24.176 30.064 1.00 77.96 92 PHE D CA 1
ATOM 2706 C C . PHE C 2 54 ? 39.932 24.259 30.677 1.00 84.38 92 PHE D C 1
ATOM 2707 O O . PHE C 2 54 ? 40.100 24.807 31.767 1.00 82.26 92 PHE D O 1
ATOM 2715 N N . MET C 2 55 ? 40.930 23.715 29.979 1.00 77.67 93 MET D N 1
ATOM 2716 C CA . MET C 2 55 ? 42.319 23.793 30.433 1.00 77.05 93 MET D CA 1
ATOM 2717 C C . MET C 2 55 ? 42.887 25.194 30.221 1.00 91.97 93 MET D C 1
ATOM 2718 O O . MET C 2 55 ? 43.651 25.697 31.048 1.00 89.40 93 MET D O 1
ATOM 2723 N N . ASP C 2 56 ? 42.514 25.808 29.100 1.00 107.90 94 ASP D N 1
ATOM 2724 C CA . ASP C 2 56 ? 42.955 27.153 28.749 1.00 118.18 94 ASP D CA 1
ATOM 2725 C C . ASP C 2 56 ? 42.267 28.190 29.628 1.00 123.27 94 ASP D C 1
ATOM 2726 O O . ASP C 2 56 ? 42.904 29.122 30.122 1.00 122.45 94 ASP D O 1
ATOM 2731 N N . MET C 2 57 ? 40.960 28.015 29.814 1.00 139.90 95 MET D N 1
ATOM 2732 C CA . MET C 2 57 ? 40.128 28.972 30.544 1.00 145.59 95 MET D CA 1
ATOM 2733 C C . MET C 2 57 ? 40.289 30.396 30.019 1.00 152.78 95 MET D C 1
ATOM 2734 O O . MET C 2 57 ? 39.531 30.838 29.153 1.00 155.59 95 MET D O 1
#

B-factor: mean 74.76, std 31.6, range [36.51, 255.96]

Solvent-accessible surface area: 18938 Å² total; per-residue (Å²): 231,66,79,125,108,69,42,52,29,20,113,57,0,17,64,13,0,9,108,104,60,90,31,35,0,43,30,155,19,0,0,60,5,0,102,52,35,64,65,127,18,79,113,70,61,0,76,40,1,0,76,71,2,11,91,94,60,93,35,28,0,42,37,92,13,0,38,88,3,12,60,100,178,50,181,106,25,84,82,81,65,33,28,71,51,10,17,111,36,1,4,123,93,105,80,32,76,0,31,26,40,16,0,79,106,7,4,91,54,5,40,38,184,58,75,76,112,76,1,47,68,4,6,156,57,3,25,107,91,62,72,39,51,0,37,66,126,8,0,39,124,9,21,132,95,99,183,44,80,116,120,80,46,70,62,21,114,43,0,18,67,44,1,9,124,103,60,91,30,37,2,42,25,169,18,2,0,66,2,4,120,27,30,66,75,134,15,76,96,64,86,2,88,71,6,2,98,52,10,12,94,93,64,91,34,27,2,41,39,85,15,1,23,73,0,12,23,204,160,99,114,84,74,30,126,66,7,15,135,45,1,6,168,81,148,74,34,64,0,23,31,71,19,0,97,105,13,2,32,65,35,49,65,184,22,74,86,107,68,3,64,80,21,10,161,131,5,22,97,90,58,77,45,47,0,29,67,117,2,0,34,133,16,13,156,94,78,50,118,118,60,51,64,28,0,51,29,0,11,36,0,11,22,0,2,68,16,0,65,38,13,20,70,83,51,122,90,103,61,33,147,85,39,31,119,80,3,55,47,13,0,39,3,8,9,3,6,35,34,1,78,98,73

GO terms:
  GO:0005634 nucleus (C, IDA)
  GO:0005886 plasma membrane (C, IDA)
  GO:0050832 defense response to fungus (P, IMP)
  GO:0005515 protein binding (F, IPI)
  GO:0005829 cytosol (C, HDA)
  GO:0010099 regulation of photomorphogenesis (P, IMP)

Foldseek 3Di:
DDPPVVLVVLVVVVCLLVVVPPQWHALVSVQLLVVLLPDHDDSVVSQVVQCVQVVVRPHTAGSVSSVVVVPDDDDCCPVVSVLVVVVCSLVVVPPQWRALVSQVSVCVSSVHDDDSVRSQVVLVVLDDPPPRIAGSVSSCVVVVD/DDDDPVVLVVLVVVVCLLVPVPPQWRALVSVCLVQVLLPDDDDSVVSQVVQVVQVPPPPRTHGSVSSCVVVPDVVCVVLVVVVCSQPPVVPQWRALVSCCSSCVSSVNNDPSVVSQVVQVVLDDVPPRTHGSVSSVVVVVD/DVVVVVVVVVVVVVVVVVVVVVVVVVVVVVVVVVVVVVVVVVVVVVVVVVVVVVVVD